Protein 2R3Z (pdb70)

CATH classification: 2.40.50.40

InterPro domains:
  IPR001089 CXC chemokine [PR00437] (29-37)
  IPR001089 CXC chemokine [PR00437] (45-66)
  IPR001089 CXC chemokine [PR00437] (6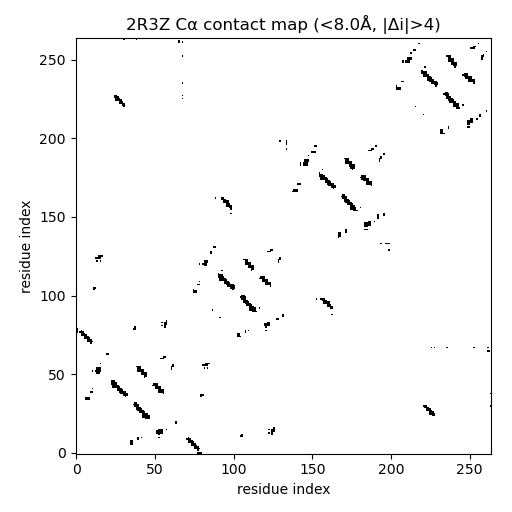8-86)
  IPR001811 Chemokine interleukin-8-like domain [PF00048] (29-88)
  IPR001811 Chemokine interleukin-8-like domain [SM00199] (27-89)
  IPR018048 CXC chemokine, conserved site [PS00471] (30-76)
  IPR033899 CXC Chemokine domain [cd00273] (27-88)
  IPR036048 Chemokine interleukin-8-like superfamily [SSF54117] (24-95)
  IPR039809 Chemokine beta/gamma/delta [PTHR12015] (7-92)

B-factor: mean 59.23, std 15.26, range [25.99, 92.66]

Organism: Mus musculus (NCBI:txid10090)

Secondary structure (DSSP, 8-state):
--S-EEEEES-SS-------SSS--EEEEE---SSSSS-EEEEE-TTTS-EEEE-TT-HHHHHHHTT-/--SPEEEEES-SS---S---TTTEEEEEEE---SSSSS-EEEEEETTTTEEEEE-TTSHHHHHHH--/------S-S-EE-S---GGGEEEEEEEPP-SSSSS-EEEEEESSTT-EEEE-TT-HHHHTTS---/------S-S-EE-S---GGGEEEEEEE---SS--S-EEEEEESGGG-EEEE-TT-HHHHTTT--

Solvent-accessible surface area: 17216 Å² total; per-residue (Å²): 106,137,138,26,108,95,18,120,9,76,4,39,98,10,41,33,30,108,43,174,112,189,36,10,33,50,18,18,0,32,37,59,43,165,51,6,34,30,25,4,1,17,1,26,18,160,138,120,117,88,81,48,22,4,4,14,88,8,168,76,8,73,102,18,9,98,58,46,187,133,70,25,96,87,18,121,11,54,3,36,102,11,49,47,37,83,45,103,98,201,25,7,8,74,10,27,4,32,18,64,45,157,45,9,25,24,47,3,2,19,0,16,8,151,159,143,90,82,118,42,20,5,4,29,88,25,162,48,14,54,94,13,22,90,90,153,235,110,103,177,46,87,21,176,135,48,29,100,37,117,19,170,61,189,34,4,23,68,4,28,23,30,34,67,55,178,61,10,107,86,44,3,10,19,0,22,12,116,154,129,108,73,116,66,13,1,44,16,147,21,182,30,0,110,140,24,27,141,22,239,144,119,124,75,214,29,94,11,175,124,74,28,110,40,112,15,157,150,143,12,6,24,64,7,28,1,55,46,61,58,187,72,14,92,106,42,6,1,24,0,28,12,115,145,149,100,80,122,67,11,6,41,16,140,29,172,40,8,92,101,30,2,155,51

Nearest PDB structures (foldseek):
  2r3z-assembly1_C  TM=8.787E-01  e=5.930E-10  Mus musculus
  1o7z-assembly1_A  TM=9.336E-01  e=1.790E-07  Homo sapiens
  1o80-assembly1_A  TM=8.366E-01  e=5.714E-08  Homo sapiens
  1o7y-assembly1_C  TM=8.848E-01  e=7.703E-07  Homo sapiens
  1o80-assembly1_B  TM=8.349E-01  e=4.940E-07  Homo sapiens

Radius of gyration: 22.98 Å; Cα contacts (8 Å, |Δi|>4): 503; chains: 4; bounding box: 42×68×57 Å

Structure (mmCIF, N/CA/C/O backbone):
data_2R3Z
#
_entry.id   2R3Z
#
_cell.length_a   109.957
_cell.length_b   71.530
_cell.length_c   39.577
_cell.angle_alpha   90.00
_cell.angle_beta   111.08
_cell.angle_gamma   90.00
#
_symmetry.space_group_name_H-M   'C 1 2 1'
#
loop_
_entity.id
_entity.type
_entity.pdbx_description
1 polymer 'Small-inducible cytokine B10'
2 water water
#
loop_
_atom_site.group_PDB
_atom_site.id
_atom_site.type_symbol
_atom_site.label_atom_id
_atom_site.label_alt_id
_atom_site.label_comp_id
_atom_site.label_asym_id
_atom_site.label_entity_id
_atom_site.label_seq_id
_atom_site.pdbx_PDB_ins_code
_atom_site.Cartn_x
_atom_site.Cartn_y
_atom_site.Cartn_z
_atom_site.occupancy
_atom_site.B_iso_or_equiv
_atom_site.auth_seq_id
_atom_site.auth_comp_id
_atom_site.auth_asym_id
_atom_site.auth_atom_id
_atom_site.pdbx_PDB_model_num
ATOM 1 N N . ILE A 1 1 ? -31.347 -1.995 22.626 1.00 85.01 1 ILE A N 1
ATOM 2 C CA . ILE A 1 1 ? -32.209 -2.810 21.722 1.00 85.18 1 ILE A CA 1
ATOM 3 C C . ILE A 1 1 ? -33.232 -3.599 22.544 1.00 84.72 1 ILE A C 1
ATOM 4 O O . ILE A 1 1 ? -32.848 -4.496 23.331 1.00 85.94 1 ILE A O 1
ATOM 6 N N . PRO A 1 2 ? -34.532 -3.227 22.404 1.00 83.96 2 PRO A N 1
ATOM 7 C CA . PRO A 1 2 ? -35.591 -3.953 23.135 1.00 82.62 2 PRO A CA 1
ATOM 8 C C . PRO A 1 2 ? -36.064 -5.054 22.147 1.00 80.82 2 PRO A C 1
ATOM 9 O O . PRO A 1 2 ? -36.699 -6.064 22.517 1.00 80.97 2 PRO A O 1
ATOM 13 N N . LEU A 1 3 ? -35.708 -4.845 20.881 1.00 78.80 3 LEU A N 1
ATOM 14 C CA . LEU A 1 3 ? -36.095 -5.740 19.804 1.00 76.02 3 LEU A CA 1
ATOM 15 C C . LEU A 1 3 ? -35.480 -5.231 18.503 1.00 73.06 3 LEU A C 1
ATOM 16 O O . LEU A 1 3 ? -34.648 -4.318 18.477 1.00 74.09 3 LEU A O 1
ATOM 21 N N . ALA A 1 4 ? -35.951 -5.803 17.413 1.00 68.76 4 ALA A N 1
ATOM 22 C CA . ALA A 1 4 ? -35.461 -5.453 16.090 1.00 64.08 4 ALA A CA 1
ATOM 23 C C . ALA A 1 4 ? -36.255 -4.287 15.497 1.00 60.67 4 ALA A C 1
ATOM 24 O O . ALA A 1 4 ? -37.488 -4.319 15.444 1.00 61.88 4 ALA A O 1
ATOM 26 N N . ARG A 1 5 ? -35.548 -3.237 15.101 1.00 55.70 5 ARG A N 1
ATOM 27 C CA . ARG A 1 5 ? -36.194 -2.094 14.483 1.00 51.24 5 ARG A CA 1
ATOM 28 C C . ARG A 1 5 ? -35.887 -2.052 12.989 1.00 48.53 5 ARG A C 1
ATOM 29 O O . ARG A 1 5 ? -34.760 -2.308 12.569 1.00 48.74 5 ARG A O 1
ATOM 37 N N . THR A 1 6 ? -36.895 -1.730 12.184 1.00 45.45 6 THR A N 1
ATOM 38 C CA . THR A 1 6 ? -36.682 -1.613 10.745 1.00 41.93 6 THR A CA 1
ATOM 39 C C . THR A 1 6 ? -35.881 -0.332 10.520 1.00 39.24 6 THR A C 1
ATOM 40 O O . THR A 1 6 ? -36.243 0.750 10.989 1.00 36.23 6 THR A O 1
ATOM 44 N N . VAL A 1 7 ? -34.785 -0.479 9.790 1.00 37.10 7 VAL A N 1
ATOM 45 C CA . VAL A 1 7 ? -33.887 0.625 9.557 1.00 34.78 7 VAL A CA 1
ATOM 46 C C . VAL A 1 7 ? -33.386 0.686 8.128 1.00 34.16 7 VAL A C 1
ATOM 47 O O . VAL A 1 7 ? -33.269 -0.331 7.453 1.00 32.06 7 VAL A O 1
ATOM 51 N N . ARG A 1 8 ? -33.103 1.900 7.671 1.00 35.84 8 ARG A N 1
ATOM 52 C CA . ARG A 1 8 ? -32.561 2.109 6.332 1.00 37.95 8 ARG A CA 1
ATOM 53 C C . ARG A 1 8 ? -31.313 2.998 6.398 1.00 35.70 8 ARG A C 1
ATOM 54 O O . ARG A 1 8 ? -31.402 4.213 6.593 1.00 35.95 8 ARG A O 1
ATOM 62 N N . CYS A 1 9 ? -30.151 2.363 6.251 1.00 35.77 9 CYS A N 1
ATOM 63 C CA . CYS A 1 9 ? -28.853 3.046 6.299 1.00 35.15 9 CYS A CA 1
ATOM 64 C C . CYS A 1 9 ? -27.979 2.748 5.083 1.00 36.31 9 CYS A C 1
ATOM 65 O O . CYS A 1 9 ? -28.170 1.751 4.390 1.00 35.84 9 CYS A O 1
ATOM 68 N N . ASN A 1 10 ? -26.999 3.613 4.861 1.00 37.45 10 ASN A N 1
ATOM 69 C CA . ASN A 1 10 ? -26.042 3.465 3.777 1.00 39.67 10 ASN A CA 1
ATOM 70 C C . ASN A 1 10 ? -25.063 2.337 4.071 1.00 39.18 10 ASN A C 1
ATOM 71 O O . ASN A 1 10 ? -24.730 1.543 3.196 1.00 38.72 10 ASN A O 1
ATOM 76 N N . CYS A 1 11 ? -24.631 2.288 5.327 1.00 40.26 11 CYS A N 1
ATOM 77 C CA . CYS A 1 11 ? -23.668 1.317 5.845 1.00 41.08 11 CYS A CA 1
ATOM 78 C C . CYS A 1 11 ? -24.301 0.080 6.452 1.00 40.83 11 CYS A C 1
ATOM 79 O O . CYS A 1 11 ? -25.088 0.190 7.395 1.00 39.86 11 CYS A O 1
ATOM 82 N N . ILE A 1 12 ? -23.940 -1.090 5.927 1.00 41.15 12 ILE A N 1
ATOM 83 C CA . ILE A 1 12 ? -24.432 -2.364 6.459 1.00 42.57 12 ILE A CA 1
ATOM 84 C C . ILE A 1 12 ? -23.290 -3.018 7.236 1.00 41.99 12 ILE A C 1
ATOM 85 O O . ILE A 1 12 ? -23.473 -3.497 8.353 1.00 39.76 12 ILE A O 1
ATOM 90 N N . HIS A 1 13 ? -22.107 -3.016 6.636 1.00 43.49 13 HIS A N 1
ATOM 91 C CA . HIS A 1 13 ? -20.932 -3.572 7.280 1.00 45.18 13 HIS A CA 1
ATOM 92 C C . HIS A 1 13 ? -20.023 -2.419 7.681 1.00 46.59 13 HIS A C 1
ATOM 93 O O . HIS A 1 13 ? -19.739 -1.536 6.869 1.00 46.24 13 HIS A O 1
ATOM 100 N N . ILE A 1 14 ? -19.600 -2.421 8.943 1.00 48.62 14 ILE A N 1
ATOM 101 C CA . ILE A 1 14 ? -18.701 -1.399 9.470 1.00 50.55 14 ILE A CA 1
ATOM 102 C C . ILE A 1 14 ? -17.266 -1.912 9.471 1.00 52.92 14 ILE A C 1
ATOM 103 O O . ILE A 1 14 ? -16.945 -2.829 10.214 1.00 53.59 14 ILE A O 1
ATOM 108 N N . ASP A 1 15 ? -16.417 -1.341 8.623 1.00 56.41 15 ASP A N 1
ATOM 109 C CA . ASP A 1 15 ? -15.007 -1.729 8.568 1.00 59.68 15 ASP A CA 1
ATOM 110 C C . ASP A 1 15 ? -14.372 -1.185 9.834 1.00 61.90 15 ASP A C 1
ATOM 111 O O . ASP A 1 15 ? -13.997 -0.023 9.883 1.00 62.48 15 ASP A O 1
ATOM 116 N N . ASP A 1 16 ? -14.275 -2.000 10.874 1.00 65.35 16 ASP A N 1
ATOM 117 C CA . ASP A 1 16 ? -13.651 -1.502 12.091 1.00 68.93 16 ASP A CA 1
ATOM 118 C C . ASP A 1 16 ? -12.133 -1.652 11.990 1.00 70.62 16 ASP A C 1
ATOM 119 O O . ASP A 1 16 ? -11.452 -1.730 13.014 1.00 70.63 16 ASP A O 1
ATOM 124 N N . GLY A 1 17 ? -11.613 -1.708 10.758 1.00 72.47 17 GLY A N 1
ATOM 125 C CA . GLY A 1 17 ? -1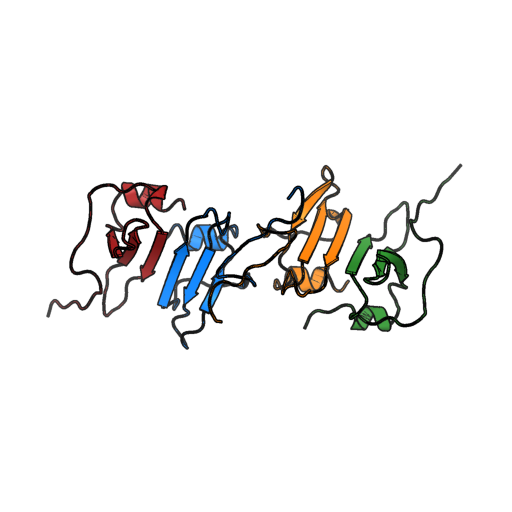0.173 -1.784 10.535 1.00 73.74 17 GLY A CA 1
ATOM 126 C C . GLY A 1 17 ? -9.526 -0.458 10.920 1.00 75.52 17 GLY A C 1
ATOM 127 O O . GLY A 1 17 ? -10.239 0.457 11.331 1.00 75.84 17 GLY A O 1
ATOM 128 N N . PRO A 1 18 ? -8.212 -0.328 10.745 1.00 76.71 18 PRO A N 1
ATOM 129 C CA . PRO A 1 18 ? -7.497 0.890 11.159 1.00 77.64 18 PRO A CA 1
ATOM 130 C C . PRO A 1 18 ? -7.257 1.889 10.020 1.00 78.07 18 PRO A C 1
ATOM 131 O O . PRO A 1 18 ? -7.502 1.564 8.858 1.00 77.47 18 PRO A O 1
ATOM 135 N N . VAL A 1 19 ? -6.781 3.087 10.358 1.00 78.50 19 VAL A N 1
ATOM 136 C CA . VAL A 1 19 ? -6.368 4.075 9.356 1.00 79.01 19 VAL A CA 1
ATOM 137 C C . VAL A 1 19 ? -5.791 5.349 9.984 1.00 79.90 19 VAL A C 1
ATOM 138 O O . VAL A 1 19 ? -5.635 5.429 11.203 1.00 80.67 19 VAL A O 1
ATOM 142 N N . ARG A 1 20 ? -5.475 6.339 9.149 1.00 80.47 20 ARG A N 1
ATOM 143 C CA . ARG A 1 20 ? -5.266 7.708 9.623 1.00 79.95 20 ARG A CA 1
ATOM 144 C C . ARG A 1 20 ? -5.178 8.657 8.430 1.00 79.36 20 ARG A C 1
ATOM 145 O O . ARG A 1 20 ? -5.097 8.214 7.297 1.00 77.82 20 ARG A O 1
ATOM 153 N N . MET A 1 21 ? -5.195 9.957 8.704 1.00 79.35 21 MET A N 1
ATOM 154 C CA . MET A 1 21 ? -5.287 10.961 7.650 1.00 79.88 21 MET A CA 1
ATOM 155 C C . MET A 1 21 ? -3.919 11.244 7.037 1.00 80.04 21 MET A C 1
ATOM 156 O O . MET A 1 21 ? -3.443 12.379 7.054 1.00 80.67 21 MET A O 1
ATOM 161 N N . ARG A 1 22 ? -3.293 10.204 6.497 1.00 79.55 22 ARG A N 1
ATOM 162 C CA . ARG A 1 22 ? -2.793 10.238 5.127 1.00 79.10 22 ARG A CA 1
ATOM 163 C C . ARG A 1 22 ? -3.672 9.405 4.199 1.00 79.14 22 ARG A C 1
ATOM 164 O O . ARG A 1 22 ? -4.277 8.419 4.621 1.00 78.88 22 ARG A O 1
ATOM 172 N N . ALA A 1 23 ? -3.737 9.808 2.935 1.00 79.40 23 ALA A N 1
ATOM 173 C CA . ALA A 1 23 ? -4.830 9.406 2.058 1.00 80.26 23 ALA A CA 1
ATOM 174 C C . ALA A 1 23 ? -6.176 9.868 2.606 1.00 80.44 23 ALA A C 1
ATOM 175 O O . ALA A 1 23 ? -6.320 11.009 3.045 1.00 82.65 23 ALA A O 1
ATOM 177 N N . ILE A 1 24 ? -7.159 8.974 2.579 1.00 78.49 24 ILE A N 1
ATOM 178 C CA . ILE A 1 24 ? -8.542 9.348 2.850 1.00 75.98 24 ILE A CA 1
ATOM 179 C C . ILE A 1 24 ? -8.937 10.599 2.073 1.00 73.57 24 ILE A C 1
ATOM 180 O O . ILE A 1 24 ? -8.956 11.701 2.622 1.00 72.90 24 ILE A O 1
ATOM 185 N N . GLY A 1 25 ? -9.252 10.422 0.794 1.00 70.83 25 GLY A N 1
ATOM 186 C CA . GLY A 1 25 ? -9.684 11.524 -0.045 1.00 66.62 25 GLY A CA 1
ATOM 187 C C . GLY A 1 25 ? -10.804 12.328 0.585 1.00 64.41 25 GLY A C 1
ATOM 188 O O . GLY A 1 25 ? -10.803 13.558 0.534 1.00 65.01 25 GLY A O 1
ATOM 189 N N . LYS A 1 26 ? -11.765 11.629 1.180 1.00 61.08 26 LYS A N 1
ATOM 190 C CA . LYS A 1 26 ? -12.942 12.277 1.756 1.00 57.89 26 LYS A CA 1
ATOM 191 C C . LYS A 1 26 ? -13.590 11.487 2.893 1.00 55.29 26 LYS A C 1
ATOM 192 O O . LYS A 1 26 ? -13.493 10.260 2.971 1.00 55.13 26 LYS A O 1
ATOM 198 N N . LEU A 1 27 ? -14.265 12.207 3.771 1.00 50.90 27 LEU A N 1
ATOM 199 C CA . LEU A 1 27 ? -14.929 11.582 4.888 1.00 47.74 27 LEU A CA 1
ATOM 200 C C . LEU A 1 27 ? -16.339 12.130 5.017 1.00 45.25 27 LEU A C 1
ATOM 201 O O . LEU A 1 27 ? -16.523 13.312 5.286 1.00 44.30 27 LEU A O 1
ATOM 206 N N . GLU A 1 28 ? -17.335 11.285 4.808 1.00 42.62 28 GLU A N 1
ATOM 207 C CA . GLU A 1 28 ? -18.710 11.742 4.940 1.00 42.52 28 GLU A CA 1
ATOM 208 C C . GLU A 1 28 ? -19.256 11.385 6.325 1.00 41.57 28 GLU A C 1
ATOM 209 O O . GLU A 1 28 ? -19.031 10.288 6.839 1.00 40.27 28 GLU A O 1
ATOM 215 N N . ILE A 1 29 ? -19.972 12.332 6.919 1.00 41.59 29 ILE A N 1
ATOM 216 C CA . ILE A 1 29 ? -20.594 12.161 8.225 1.00 41.13 29 ILE A CA 1
ATOM 217 C C . ILE A 1 29 ? -22.080 12.453 8.061 1.00 39.96 29 ILE A C 1
ATOM 218 O O . ILE A 1 29 ? -22.451 13.565 7.709 1.00 40.13 29 ILE A O 1
ATOM 223 N N . ILE A 1 30 ? -22.923 11.456 8.305 1.00 39.27 30 ILE A N 1
ATOM 224 C CA . ILE A 1 30 ? -24.363 11.645 8.195 1.00 37.16 30 ILE A CA 1
ATOM 225 C C . ILE A 1 30 ? -24.969 11.542 9.579 1.00 37.00 30 ILE A C 1
ATOM 226 O O . ILE A 1 30 ? -24.967 10.476 10.177 1.00 36.85 30 ILE A O 1
ATOM 231 N N . PRO A 1 31 ? -25.492 12.662 10.110 1.00 37.34 31 PRO A N 1
ATOM 232 C CA . PRO A 1 31 ? -26.096 12.653 11.445 1.00 36.35 31 PRO A CA 1
ATOM 233 C C . PRO A 1 31 ? -27.157 11.560 11.578 1.00 36.72 31 PRO A C 1
ATOM 234 O O . PRO A 1 31 ? -27.631 11.026 10.575 1.00 35.70 31 PRO A O 1
ATOM 238 N N . ALA A 1 32 ? -27.496 11.208 12.814 1.00 36.04 32 ALA A N 1
ATOM 239 C CA . ALA A 1 32 ? -28.517 10.205 13.059 1.00 33.83 32 ALA A CA 1
ATOM 240 C C . ALA A 1 32 ? -29.837 10.731 12.520 1.00 33.47 32 ALA A C 1
ATOM 241 O O . ALA A 1 32 ? -30.161 11.905 12.687 1.00 32.40 32 ALA A O 1
ATOM 243 N N . SER A 1 33 ? -30.592 9.866 11.854 1.00 33.47 33 SER A N 1
ATOM 244 C CA . SER A 1 33 ? -31.877 10.275 11.304 1.00 32.89 33 SER A CA 1
ATOM 245 C C . SER A 1 33 ? -32.990 9.362 11.769 1.00 32.14 33 SER A C 1
ATOM 246 O O . SER A 1 33 ? -32.760 8.382 12.472 1.00 31.47 33 SER A O 1
ATOM 249 N N . LEU A 1 34 ? -34.205 9.693 11.364 1.00 32.97 34 LEU A N 1
ATOM 250 C CA . LEU A 1 34 ? -35.355 8.881 11.701 1.00 33.99 34 LEU A CA 1
ATOM 251 C C . LEU A 1 34 ? -35.198 7.536 11.016 1.00 34.49 34 LEU A C 1
ATOM 252 O O . LEU A 1 34 ? -35.647 6.501 11.508 1.00 37.19 34 LEU A O 1
ATOM 257 N N . SER A 1 35 ? -34.550 7.570 9.862 1.00 37.00 35 SER A N 1
ATOM 258 C CA . SER A 1 35 ? -34.338 6.375 9.063 1.00 36.82 35 SER A CA 1
ATOM 259 C C . SER A 1 35 ? -33.160 5.536 9.568 1.00 34.64 35 SER A C 1
ATOM 260 O O . SER A 1 35 ? -33.239 4.308 9.590 1.00 32.72 35 SER A O 1
ATOM 263 N N . CYS A 1 36 ? -32.083 6.204 9.967 1.00 35.19 36 CYS A N 1
ATOM 264 C CA . CYS A 1 36 ? -30.967 5.535 10.627 1.00 36.39 36 CYS A CA 1
ATOM 265 C C . CYS A 1 36 ? -30.598 6.235 11.931 1.00 36.39 36 CYS A C 1
ATOM 266 O O . CYS A 1 36 ? -30.002 7.312 11.921 1.00 34.74 36 CYS A O 1
ATOM 269 N N . PRO A 1 37 ? -30.957 5.616 13.051 1.00 37.79 37 PRO A N 1
ATOM 270 C CA . PRO A 1 37 ? -30.798 6.247 14.365 1.00 38.69 37 PRO A CA 1
ATOM 271 C C . PRO A 1 37 ? -29.369 6.125 14.883 1.00 40.47 37 PRO A C 1
ATOM 272 O O . PRO A 1 37 ? -29.163 5.810 16.055 1.00 42.91 37 PRO A O 1
ATOM 276 N N . ARG A 1 38 ? -28.396 6.375 14.013 1.00 40.67 38 ARG A N 1
ATOM 277 C CA . ARG A 1 38 ? -27.008 6.518 14.436 1.00 39.99 38 ARG A CA 1
ATOM 278 C C . ARG A 1 38 ? -26.138 7.050 13.302 1.00 39.52 38 ARG A C 1
ATOM 279 O O . ARG A 1 38 ? -26.314 6.675 12.143 1.00 39.64 38 ARG A O 1
ATOM 287 N N . VAL A 1 39 ? -25.200 7.927 13.644 1.00 39.32 39 VAL A N 1
ATOM 288 C CA . VAL A 1 39 ? -24.404 8.617 12.650 1.00 39.41 39 VAL A CA 1
ATOM 289 C C . VAL A 1 39 ? -23.589 7.598 11.875 1.00 38.95 39 VAL A C 1
ATOM 290 O O . VAL A 1 39 ? -23.148 6.582 12.416 1.00 36.89 39 VAL A O 1
ATOM 294 N N . GLU A 1 40 ? -23.436 7.872 10.587 1.00 38.26 40 GLU A N 1
ATOM 295 C CA . GLU A 1 40 ? -22.670 7.024 9.693 1.00 39.21 40 GLU A CA 1
ATOM 296 C C . GLU A 1 40 ? -21.431 7.816 9.264 1.00 39.10 40 GLU A C 1
ATOM 297 O O . GLU A 1 40 ? -21.488 9.039 9.104 1.00 37.98 40 GLU A O 1
ATOM 303 N N . ILE A 1 41 ? -20.311 7.125 9.108 1.00 39.10 41 ILE A N 1
ATOM 304 C CA . ILE A 1 41 ? -19.094 7.783 8.681 1.00 39.68 41 ILE A CA 1
ATOM 305 C C . ILE A 1 41 ? -18.448 7.000 7.559 1.00 39.01 41 ILE A C 1
ATOM 306 O O . ILE A 1 41 ? -17.819 5.974 7.780 1.00 38.99 41 ILE A O 1
ATOM 311 N N . ILE A 1 42 ? -18.622 7.512 6.348 1.00 39.01 42 ILE A N 1
ATOM 312 C CA . ILE A 1 42 ? -18.102 6.892 5.144 1.00 41.10 42 ILE A CA 1
ATOM 313 C C . ILE A 1 42 ? -16.822 7.562 4.658 1.00 43.37 42 ILE A C 1
ATOM 314 O O . ILE A 1 42 ? -16.800 8.753 4.347 1.00 42.92 42 ILE A O 1
ATOM 319 N N . ALA A 1 43 ? -15.742 6.799 4.611 1.00 45.29 43 ALA A N 1
ATOM 320 C CA . ALA A 1 43 ? -14.494 7.354 4.128 1.00 47.07 43 ALA A CA 1
ATOM 321 C C . ALA A 1 43 ? -14.211 6.850 2.715 1.00 48.98 43 ALA A C 1
ATOM 322 O O . ALA A 1 43 ? -14.436 5.683 2.394 1.00 48.31 43 ALA A O 1
ATOM 324 N N . THR A 1 44 ? -13.745 7.760 1.867 1.00 51.85 44 THR A N 1
ATOM 325 C CA . THR A 1 44 ? -13.401 7.437 0.487 1.00 54.67 44 THR A CA 1
ATOM 326 C C . THR A 1 44 ? -11.886 7.468 0.378 1.00 56.30 44 THR A C 1
ATOM 327 O O . THR A 1 44 ? -11.288 8.516 0.110 1.00 56.03 44 THR A O 1
ATOM 331 N N . MET A 1 45 ? -11.274 6.308 0.587 1.00 59.01 45 MET A N 1
ATOM 332 C CA . MET A 1 45 ? -9.826 6.194 0.546 1.00 62.09 45 MET A CA 1
ATOM 333 C C . MET A 1 45 ? -9.176 6.877 -0.659 1.00 64.30 45 MET A C 1
ATOM 334 O O . MET A 1 45 ? -9.583 6.686 -1.817 1.00 62.97 45 MET A O 1
ATOM 339 N N . LYS A 1 46 ? -8.159 7.681 -0.367 1.00 67.24 46 LYS A N 1
ATOM 340 C CA . LYS A 1 46 ? -7.436 8.396 -1.408 1.00 71.16 46 LYS A CA 1
ATOM 341 C C . LYS A 1 46 ? -7.177 7.512 -2.645 1.00 72.28 46 LYS A C 1
ATOM 342 O O . LYS A 1 46 ? -7.193 8.000 -3.780 1.00 71.31 46 LYS A O 1
ATOM 348 N N . LYS A 1 47 ? -6.942 6.225 -2.412 1.00 73.84 47 LYS A N 1
ATOM 349 C CA . LYS A 1 47 ? -6.604 5.301 -3.487 1.00 74.50 47 LYS A CA 1
ATOM 350 C C . LYS A 1 47 ? -7.813 4.469 -3.901 1.00 74.58 47 LYS A C 1
ATOM 351 O O . LYS A 1 47 ? -8.390 3.747 -3.088 1.00 73.70 47 LYS A O 1
ATOM 357 N N . ASN A 1 48 ? -8.192 4.575 -5.171 1.00 74.98 48 ASN A N 1
ATOM 358 C CA . ASN A 1 48 ? -8.981 3.538 -5.824 1.00 75.27 48 ASN A CA 1
ATOM 359 C C . ASN A 1 48 ? -10.480 3.756 -5.646 1.00 74.85 48 ASN A C 1
ATOM 360 O O . ASN A 1 48 ? -11.285 2.875 -5.946 1.00 74.70 48 ASN A O 1
ATOM 365 N N . ASP A 1 49 ? -10.847 4.936 -5.156 1.00 74.46 49 ASP A N 1
ATOM 366 C CA . ASP A 1 49 ? -12.255 5.309 -5.024 1.00 74.19 49 ASP A CA 1
ATOM 367 C C . ASP A 1 49 ? -12.967 4.504 -3.913 1.00 72.51 49 ASP A C 1
ATOM 368 O O . ASP A 1 49 ? -14.052 4.882 -3.479 1.00 72.49 49 ASP A O 1
ATOM 373 N N . GLU A 1 50 ? -12.324 3.418 -3.468 1.00 70.94 50 GLU A N 1
ATOM 374 C CA . GLU A 1 50 ? -12.820 2.495 -2.440 1.00 68.99 50 GLU A CA 1
ATOM 375 C C . GLU A 1 50 ? -13.392 3.176 -1.220 1.00 66.80 50 GLU A C 1
ATOM 376 O O . GLU A 1 50 ? -12.741 4.031 -0.601 1.00 66.15 50 GLU A O 1
ATOM 382 N N . GLN A 1 51 ? -14.599 2.755 -0.860 1.00 64.46 51 GLN A N 1
ATOM 383 C CA . GLN A 1 51 ? -15.297 3.305 0.288 1.00 61.72 51 GLN A CA 1
ATOM 384 C C . GLN A 1 51 ? -15.357 2.333 1.454 1.00 59.43 51 GLN A C 1
ATOM 385 O O . GLN A 1 51 ? -15.625 1.139 1.283 1.00 57.89 51 GLN A O 1
ATOM 391 N N . ARG A 1 52 ? -15.112 2.882 2.639 1.00 57.03 52 ARG A N 1
ATOM 392 C CA . ARG A 1 52 ? -15.141 2.129 3.881 1.00 55.03 52 ARG A CA 1
ATOM 393 C C . ARG A 1 52 ? -16.057 2.797 4.904 1.00 52.60 52 ARG A C 1
ATOM 394 O O . ARG A 1 52 ? -16.051 4.023 5.059 1.00 51.69 52 ARG A O 1
ATOM 402 N N . CYS A 1 53 ? -16.852 1.997 5.601 1.00 50.07 53 CYS A N 1
ATOM 403 C CA . CYS A 1 53 ? -17.720 2.548 6.635 1.00 48.4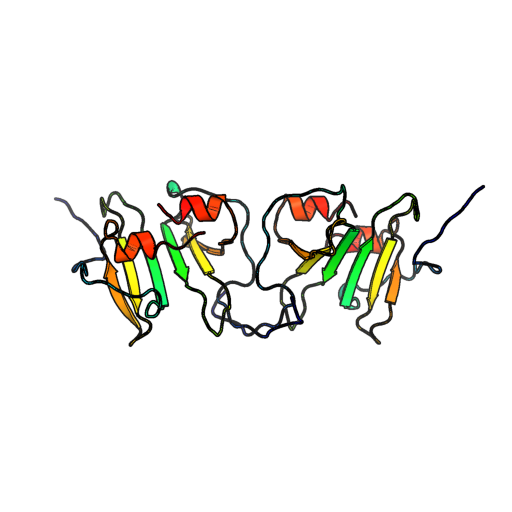5 53 CYS A CA 1
ATOM 404 C C . CYS A 1 53 ? -17.018 2.437 7.984 1.00 47.60 53 CYS A C 1
ATOM 405 O O . CYS A 1 53 ? -16.646 1.346 8.406 1.00 46.81 53 CYS A O 1
ATOM 408 N N . LEU A 1 54 ? -16.829 3.567 8.656 1.00 47.12 54 LEU A N 1
ATOM 409 C CA . LEU A 1 54 ? -16.153 3.563 9.945 1.00 47.91 54 LEU A CA 1
ATOM 410 C C . LEU A 1 54 ? -17.116 3.652 11.127 1.00 48.51 54 LEU A C 1
ATOM 411 O O . LEU A 1 54 ? -18.190 4.265 11.045 1.00 47.65 54 LEU A O 1
ATOM 416 N N . ASN A 1 55 ? -16.716 3.020 12.226 1.00 49.30 55 ASN A N 1
ATOM 417 C CA . ASN A 1 55 ? -17.510 2.995 13.445 1.00 48.95 55 ASN A CA 1
ATOM 418 C C . ASN A 1 55 ? -17.447 4.330 14.162 1.00 49.42 55 ASN A C 1
ATOM 419 O O . ASN A 1 55 ? -16.428 4.680 14.758 1.00 48.55 55 ASN A O 1
ATOM 424 N N . PRO A 1 56 ? -18.544 5.095 14.108 1.00 50.48 56 PRO A N 1
ATOM 425 C CA . PRO A 1 56 ? -18.629 6.404 14.756 1.00 52.35 56 PRO A CA 1
ATOM 426 C C . PRO A 1 56 ? -18.406 6.337 16.272 1.00 53.70 56 PRO A C 1
ATOM 427 O O . PRO A 1 56 ? -18.064 7.333 16.908 1.00 54.38 56 PRO A O 1
ATOM 431 N N . GLU A 1 57 ? -18.584 5.150 16.837 1.00 55.78 57 GLU A N 1
ATOM 432 C CA . GLU A 1 57 ? -18.418 4.935 18.270 1.00 58.18 57 GLU A CA 1
ATOM 433 C C . GLU A 1 57 ? -16.973 4.582 18.642 1.00 59.03 57 GLU A C 1
ATOM 434 O O . GLU A 1 57 ? -16.613 4.564 19.822 1.00 59.50 57 GLU A O 1
ATOM 440 N N . SER A 1 58 ? -16.159 4.306 17.624 1.00 59.98 58 SER A N 1
ATOM 441 C CA . SER A 1 58 ? -14.754 3.928 17.795 1.00 60.73 58 SER A CA 1
ATOM 442 C C . SER A 1 58 ? -13.896 5.077 18.295 1.00 61.89 58 SER A C 1
ATOM 443 O O . SER A 1 58 ? -13.803 6.101 17.616 1.00 62.22 58 SER A O 1
ATOM 446 N N . LYS A 1 59 ? -13.241 4.907 19.449 1.00 63.11 59 LYS A N 1
ATOM 447 C CA . LYS A 1 59 ? -12.381 5.972 19.996 1.00 63.89 59 LYS A CA 1
ATOM 448 C C . LYS A 1 59 ? -11.504 6.591 18.898 1.00 63.55 59 LYS A C 1
ATOM 449 O O . LYS A 1 59 ? -11.544 7.804 18.665 1.00 62.45 59 LYS A O 1
ATOM 455 N N . THR A 1 60 ? -10.704 5.758 18.234 1.00 63.34 60 THR A N 1
ATOM 456 C CA . THR A 1 60 ? -9.844 6.251 17.165 1.00 64.15 60 THR A CA 1
ATOM 457 C C . THR A 1 60 ? -10.643 7.113 16.212 1.00 64.17 60 THR A C 1
ATOM 458 O O . THR A 1 60 ? -10.245 8.241 15.894 1.00 64.54 60 THR A O 1
ATOM 462 N N . ILE A 1 61 ? -11.774 6.569 15.766 1.00 63.55 61 ILE A N 1
ATOM 463 C CA . ILE A 1 61 ? -12.647 7.257 14.823 1.00 61.91 61 ILE A CA 1
ATOM 464 C C . ILE A 1 61 ? -13.199 8.583 15.351 1.00 61.14 61 ILE A C 1
ATOM 465 O O . ILE A 1 61 ? -13.317 9.548 14.594 1.00 59.48 61 ILE A O 1
ATOM 470 N N . LYS A 1 62 ? -13.539 8.635 16.636 1.00 61.33 62 LYS A N 1
ATOM 471 C CA . LYS A 1 62 ? -14.064 9.868 17.217 1.00 62.52 62 LYS A CA 1
ATOM 472 C C . LYS A 1 62 ? -12.938 10.891 17.265 1.00 63.81 62 LYS A C 1
ATOM 473 O O . LYS A 1 62 ? -13.168 12.100 17.152 1.00 63.20 62 LYS A O 1
ATOM 479 N N . ASN A 1 63 ? -11.714 10.395 17.435 1.00 65.45 63 ASN A N 1
ATOM 480 C CA . ASN A 1 63 ? -10.552 11.272 17.491 1.00 67.23 63 ASN A CA 1
ATOM 481 C C . ASN A 1 63 ? -10.078 11.659 16.100 1.00 68.23 63 ASN A C 1
ATOM 482 O O . ASN A 1 63 ? -9.652 12.793 15.880 1.00 67.18 63 ASN A O 1
ATOM 487 N N . LEU A 1 64 ? -10.161 10.716 15.166 1.00 69.51 64 LEU A N 1
ATOM 488 C CA . LEU A 1 64 ? -9.782 10.976 13.784 1.00 71.15 64 LEU A CA 1
ATOM 489 C C . LEU A 1 64 ? -10.757 12.056 13.303 1.00 72.40 64 LEU A C 1
ATOM 490 O O . LEU A 1 64 ? -10.370 12.986 12.595 1.00 72.51 64 LEU A O 1
ATOM 495 N N . MET A 1 65 ? -12.020 11.919 13.715 1.00 74.73 65 MET A N 1
ATOM 496 C CA . MET A 1 65 ? -13.099 12.851 13.358 1.00 77.19 65 MET A CA 1
ATOM 497 C C . MET A 1 65 ? -12.889 14.234 14.000 1.00 77.81 65 MET A C 1
ATOM 498 O O . MET A 1 65 ? -12.777 15.248 13.295 1.00 77.54 65 MET A O 1
ATOM 503 N N . LYS A 1 66 ? -12.865 14.276 15.334 1.00 78.57 66 LYS A N 1
ATOM 504 C CA . LYS A 1 66 ? -12.625 15.528 16.040 1.00 79.26 66 LYS A CA 1
ATOM 505 C C . LYS A 1 66 ? -11.175 15.930 15.773 1.00 79.71 66 LYS A C 1
ATOM 506 O O . LYS A 1 66 ? -10.349 15.947 16.690 1.00 79.37 66 LYS A O 1
ATOM 512 N N . ALA A 1 67 ? -10.888 16.220 14.500 1.00 80.21 67 ALA A N 1
ATOM 513 C CA . ALA A 1 67 ? -9.572 16.638 14.000 1.00 80.35 67 ALA A CA 1
ATOM 514 C C . ALA A 1 67 ? -9.826 17.290 12.633 1.00 80.43 67 ALA A C 1
ATOM 515 O O . ALA A 1 67 ? -8.936 17.928 12.054 1.00 80.37 67 ALA A O 1
ATOM 517 N N . PHE A 1 68 ? -11.061 17.114 12.144 1.00 80.25 68 PHE A N 1
ATOM 518 C CA . PHE A 1 68 ? -11.548 17.653 10.864 1.00 79.17 68 PHE A CA 1
ATOM 519 C C . PHE A 1 68 ? -10.578 17.371 9.730 1.00 78.74 68 PHE A C 1
ATOM 520 O O . PHE A 1 68 ? -10.302 18.315 8.956 1.00 78.45 68 PHE A O 1
ATOM 529 N N . ILE B 1 1 ? -22.069 -2.184 -2.766 1.00 86.55 1 ILE B N 1
ATOM 530 C CA . ILE B 1 1 ? -21.918 -0.698 -2.823 1.00 86.38 1 ILE B CA 1
ATOM 531 C C . ILE B 1 1 ? -22.976 0.019 -3.707 1.00 85.22 1 ILE B C 1
ATOM 532 O O . ILE B 1 1 ? -22.631 0.581 -4.753 1.00 85.59 1 ILE B O 1
ATOM 537 N N . PRO B 1 2 ? -24.274 0.004 -3.294 1.00 83.64 2 PRO B N 1
ATOM 538 C CA . PRO B 1 2 ? -25.379 0.658 -4.034 1.00 81.86 2 PRO B CA 1
ATOM 539 C C . PRO B 1 2 ? -25.932 1.881 -3.271 1.00 79.91 2 PRO B C 1
ATOM 540 O O . PRO B 1 2 ? -25.259 2.912 -3.130 1.00 79.41 2 PRO B O 1
ATOM 544 N N . LEU B 1 3 ? -27.168 1.762 -2.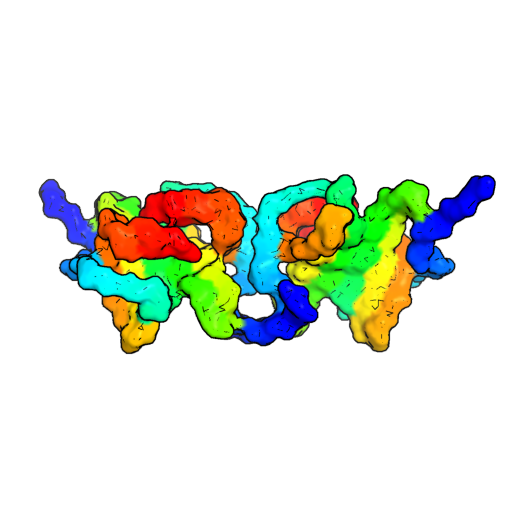787 1.00 76.87 3 LEU B N 1
ATOM 545 C CA . LEU B 1 3 ? -27.790 2.823 -2.001 1.00 73.16 3 LEU B CA 1
ATOM 546 C C . LEU B 1 3 ? -28.169 2.269 -0.629 1.00 70.12 3 LEU B C 1
ATOM 547 O O . LEU B 1 3 ? -27.552 1.322 -0.133 1.00 70.28 3 LEU B O 1
ATOM 549 N N . ALA B 1 4 ? -29.190 2.851 -0.020 1.00 66.39 4 ALA B N 1
ATOM 550 C CA . ALA B 1 4 ? -29.631 2.371 1.276 1.00 62.13 4 ALA B CA 1
ATOM 551 C C . ALA B 1 4 ? -30.585 1.187 1.135 1.00 59.36 4 ALA B C 1
ATOM 552 O O . ALA B 1 4 ? -31.587 1.265 0.415 1.00 59.00 4 ALA B O 1
ATOM 554 N N . ARG B 1 5 ? -30.244 0.090 1.811 1.00 55.00 5 ARG B N 1
ATOM 555 C CA . ARG B 1 5 ? -31.069 -1.112 1.838 1.00 52.00 5 ARG B CA 1
ATOM 556 C C . ARG B 1 5 ? -31.769 -1.147 3.177 1.00 50.60 5 ARG B C 1
ATOM 557 O O . ARG B 1 5 ? -31.145 -0.991 4.232 1.00 50.49 5 ARG B O 1
ATOM 565 N N . THR B 1 6 ? -33.080 -1.333 3.129 1.00 49.14 6 THR B N 1
ATOM 566 C CA . THR B 1 6 ? -33.845 -1.409 4.353 1.00 47.23 6 THR B CA 1
ATOM 567 C C . THR B 1 6 ? -33.570 -2.769 4.980 1.00 44.99 6 THR B C 1
ATOM 568 O O . THR B 1 6 ? -33.644 -3.824 4.337 1.00 44.44 6 THR B O 1
ATOM 572 N N . VAL B 1 7 ? -33.217 -2.705 6.256 1.00 42.72 7 VAL B N 1
ATOM 573 C CA . VAL B 1 7 ? -32.822 -3.870 7.011 1.00 39.75 7 VAL B CA 1
ATOM 574 C C . VAL B 1 7 ? -33.491 -3.958 8.367 1.00 38.96 7 VAL B C 1
ATOM 575 O O . VAL B 1 7 ? -34.003 -2.971 8.893 1.00 37.76 7 VAL B O 1
ATOM 579 N N . ARG B 1 8 ? -33.490 -5.157 8.928 1.00 39.29 8 ARG B N 1
ATOM 580 C CA . ARG B 1 8 ? -34.053 -5.378 10.251 1.00 40.01 8 ARG B CA 1
ATOM 581 C C . ARG B 1 8 ? -33.057 -6.230 11.040 1.00 38.60 8 ARG B C 1
ATOM 582 O O . ARG B 1 8 ? -32.911 -7.425 10.786 1.00 38.13 8 ARG B O 1
ATOM 590 N N . CYS B 1 9 ? -32.346 -5.596 11.969 1.00 38.44 9 CYS B N 1
ATOM 591 C CA . CYS B 1 9 ? -31.364 -6.294 12.800 1.00 38.14 9 CYS B CA 1
ATOM 592 C C . CYS B 1 9 ? -31.569 -5.978 14.302 1.00 39.42 9 CYS B C 1
ATOM 593 O O . CYS B 1 9 ? -32.203 -4.986 14.675 1.00 39.78 9 CYS B O 1
ATOM 596 N N . ASN B 1 10 ? -31.002 -6.819 15.160 1.00 39.83 10 ASN B N 1
ATOM 597 C CA . ASN B 1 10 ? -31.074 -6.649 16.605 1.00 41.04 10 ASN B CA 1
ATOM 598 C C . ASN B 1 10 ? -30.172 -5.492 17.055 1.00 41.13 10 ASN B C 1
ATOM 599 O O . ASN B 1 10 ? -30.557 -4.653 17.876 1.00 39.89 10 ASN B O 1
ATOM 604 N N . CYS B 1 11 ? -28.976 -5.486 16.469 1.00 41.79 11 CYS B N 1
ATOM 605 C CA . CYS B 1 11 ? -27.895 -4.529 16.691 1.00 42.47 11 CYS B CA 1
ATOM 606 C C . CYS B 1 11 ? -27.988 -3.295 15.796 1.00 43.86 11 CYS B C 1
ATOM 607 O O . CYS B 1 11 ? -28.078 -3.423 14.579 1.00 45.27 11 CYS B O 1
ATOM 610 N N . ILE B 1 12 ? -27.957 -2.103 16.391 1.00 44.94 12 ILE B N 1
ATOM 611 C CA . ILE B 1 12 ? -27.965 -0.848 15.620 1.00 44.66 12 ILE B CA 1
ATOM 612 C C . ILE B 1 12 ? -26.587 -0.219 15.804 1.00 43.72 12 ILE B C 1
ATOM 613 O O . ILE B 1 12 ? -25.893 0.130 14.843 1.00 41.80 12 ILE B O 1
ATOM 618 N N . HIS B 1 13 ? -26.199 -0.108 17.063 1.00 43.86 13 HIS B N 1
ATOM 619 C CA . HIS B 1 13 ? -24.904 0.418 17.413 1.00 46.04 13 HIS B CA 1
ATOM 620 C C . HIS B 1 13 ? -24.021 -0.794 17.696 1.00 46.78 13 HIS B C 1
ATOM 621 O O . HIS B 1 13 ? -24.486 -1.801 18.230 1.00 45.65 13 HIS B O 1
ATOM 628 N N . ILE B 1 14 ? -22.754 -0.685 17.311 1.00 49.07 14 ILE B N 1
ATOM 629 C CA . ILE B 1 14 ? -21.768 -1.741 17.491 1.00 51.82 14 ILE B CA 1
ATOM 630 C C . ILE B 1 14 ? -20.692 -1.284 18.464 1.00 54.57 14 ILE B C 1
ATOM 631 O O . ILE B 1 14 ? -19.997 -0.306 18.195 1.00 55.99 14 ILE B O 1
ATOM 636 N N . ASP B 1 15 ? -20.560 -1.989 19.590 1.00 57.42 15 ASP B N 1
ATOM 637 C CA . ASP B 1 15 ? -19.558 -1.665 20.614 1.00 60.17 15 ASP B CA 1
ATOM 638 C C . ASP B 1 15 ? -18.171 -1.959 20.077 1.00 62.24 15 ASP B C 1
ATOM 639 O O . ASP B 1 15 ? -17.962 -2.953 19.373 1.00 62.53 15 ASP B O 1
ATOM 644 N N . ASP B 1 16 ? -17.221 -1.099 20.421 1.00 65.49 16 ASP B N 1
ATOM 645 C CA . ASP B 1 16 ? -15.866 -1.265 19.942 1.00 68.18 16 ASP B CA 1
ATOM 646 C C . ASP B 1 16 ? -14.915 -1.856 21.000 1.00 69.21 16 ASP B C 1
ATOM 647 O O . ASP B 1 16 ? -14.464 -2.994 20.845 1.00 69.32 16 ASP B O 1
ATOM 652 N N . GLY B 1 17 ? -14.611 -1.086 22.050 1.00 70.79 17 GLY B N 1
ATOM 653 C CA . GLY B 1 17 ? -13.702 -1.542 23.103 1.00 72.01 17 GLY B CA 1
ATOM 654 C C . GLY B 1 17 ? -13.793 -3.042 23.298 1.00 73.80 17 GLY B C 1
ATOM 655 O O . GLY B 1 17 ? -14.805 -3.543 23.799 1.00 75.59 17 GLY B O 1
ATOM 656 N N . PRO B 1 18 ? -12.755 -3.799 22.914 1.00 74.99 18 PRO B N 1
ATOM 657 C CA . PRO B 1 18 ? -12.783 -5.267 23.067 1.00 75.83 18 PRO B CA 1
ATOM 658 C C . PRO B 1 18 ? -12.805 -5.786 24.493 1.00 76.07 18 PRO B C 1
ATOM 659 O O . PRO B 1 18 ? -12.994 -5.024 25.443 1.00 75.85 18 PRO B O 1
ATOM 663 N N . VAL B 1 19 ? -12.597 -7.098 24.609 1.00 76.47 19 VAL B N 1
ATOM 664 C CA . VAL B 1 19 ? -12.530 -7.823 25.882 1.00 76.85 19 VAL B CA 1
ATOM 665 C C . VAL B 1 19 ? -12.006 -9.246 25.623 1.00 77.34 19 VAL B C 1
ATOM 666 O O . VAL B 1 19 ? -11.367 -9.504 24.591 1.00 77.98 19 VAL B O 1
ATOM 670 N N . ARG B 1 20 ? -12.275 -10.160 26.558 1.00 77.02 20 ARG B N 1
ATOM 671 C CA . ARG B 1 20 ? -11.848 -11.553 26.431 1.00 76.63 20 ARG B CA 1
ATOM 672 C C . ARG B 1 20 ? -12.855 -12.454 27.131 1.00 76.01 20 ARG B C 1
ATOM 673 O O . ARG B 1 20 ? -13.667 -11.977 27.937 1.00 75.54 20 ARG B O 1
ATOM 681 N N . MET B 1 21 ? -12.794 -13.748 26.820 1.00 75.26 21 MET B N 1
ATOM 682 C CA . MET B 1 21 ? -13.731 -14.716 27.370 1.00 75.19 21 MET B CA 1
ATOM 683 C C . MET B 1 21 ? -14.080 -14.485 28.853 1.00 73.52 21 MET B C 1
ATOM 684 O O . MET B 1 21 ? -15.246 -14.582 29.244 1.00 73.39 21 MET B O 1
ATOM 689 N N . ARG B 1 22 ? -13.072 -14.148 29.653 1.00 71.43 22 ARG B N 1
ATOM 690 C CA . ARG B 1 22 ? -13.229 -13.919 31.087 1.00 69.45 22 ARG B CA 1
ATOM 691 C C . ARG B 1 22 ? -14.481 -13.110 31.486 1.00 67.49 22 ARG B C 1
ATOM 692 O O . ARG B 1 22 ? -15.280 -13.551 32.330 1.00 66.04 22 ARG B O 1
ATOM 700 N N . ALA B 1 23 ? -14.652 -11.934 30.882 1.00 65.57 23 ALA B N 1
ATOM 701 C CA . ALA B 1 23 ? -15.784 -11.065 31.211 1.00 64.09 23 ALA B CA 1
ATOM 702 C C . ALA B 1 23 ? -17.120 -11.460 30.546 1.00 63.05 23 ALA B C 1
ATOM 703 O O . ALA B 1 23 ? -18.191 -11.245 31.126 1.00 61.81 23 ALA B O 1
ATOM 705 N N . ILE B 1 24 ? -17.061 -12.056 29.353 1.00 62.08 24 ILE B N 1
ATOM 706 C CA . ILE B 1 24 ? -18.275 -12.443 28.633 1.00 61.79 24 ILE B CA 1
ATOM 707 C C . ILE B 1 24 ? -19.028 -13.646 29.186 1.00 61.01 24 ILE B C 1
ATOM 708 O O . ILE B 1 24 ? -18.467 -14.733 29.343 1.00 60.40 24 ILE B O 1
ATOM 713 N N . GLY B 1 25 ? -20.312 -13.442 29.474 1.00 60.52 25 GLY B N 1
ATOM 714 C CA . GLY B 1 25 ? -21.141 -14.530 29.962 1.00 58.72 25 GLY B CA 1
ATOM 715 C C . GLY B 1 25 ? -21.432 -15.434 28.774 1.00 57.95 25 GLY B C 1
ATOM 716 O O . GLY B 1 25 ? -20.829 -16.492 28.607 1.00 58.85 25 GLY B O 1
ATOM 717 N N . LYS B 1 26 ? -22.345 -15.002 27.920 1.00 56.28 26 LYS B N 1
ATOM 718 C CA . LYS B 1 26 ? -22.671 -15.781 26.747 1.00 54.59 26 LYS B CA 1
ATOM 719 C C . LYS B 1 26 ? -22.384 -14.998 25.484 1.00 51.91 26 LYS B C 1
ATOM 720 O O . LYS B 1 26 ? -22.474 -13.771 25.450 1.00 50.29 26 LYS B O 1
ATOM 726 N N . LEU B 1 27 ? -22.027 -15.720 24.439 1.00 49.58 27 LEU B N 1
ATOM 727 C CA . LEU B 1 27 ? -21.762 -15.083 23.172 1.00 47.37 27 LEU B CA 1
ATOM 728 C C . LEU B 1 27 ? -22.830 -15.556 22.204 1.00 46.11 27 LEU B C 1
ATOM 729 O O . LEU B 1 27 ? -22.984 -16.759 21.970 1.00 46.29 27 LEU B O 1
ATOM 734 N N . GLU B 1 28 ? -23.588 -14.614 21.664 1.00 43.96 28 GLU B N 1
ATOM 735 C CA . GLU B 1 28 ? -24.626 -14.966 20.717 1.00 43.56 28 GLU B CA 1
ATOM 736 C C . GLU B 1 28 ? -24.289 -14.526 19.296 1.00 41.75 28 GLU B C 1
ATOM 737 O O . GLU B 1 28 ? -24.218 -13.335 18.994 1.00 40.13 28 GLU B O 1
ATOM 743 N N . ILE B 1 29 ? -24.071 -15.507 18.432 1.00 40.66 29 ILE B N 1
ATOM 744 C CA . ILE B 1 29 ? -23.773 -15.253 17.031 1.00 39.18 29 ILE B CA 1
ATOM 745 C C . ILE B 1 29 ? -25.027 -15.494 16.220 1.00 38.62 29 ILE B C 1
ATOM 746 O O . ILE B 1 29 ? -25.683 -16.509 16.387 1.00 40.47 29 ILE B O 1
ATOM 751 N N . ILE B 1 30 ? -25.363 -14.568 15.335 1.00 38.43 30 ILE B N 1
ATOM 752 C CA . ILE B 1 30 ? -26.547 -14.743 14.502 1.00 35.39 30 ILE B CA 1
ATOM 753 C C . ILE B 1 30 ? -26.142 -14.662 13.037 1.00 34.79 30 ILE B C 1
ATOM 754 O O . ILE B 1 30 ? -25.784 -13.596 12.549 1.00 35.63 30 ILE B O 1
ATOM 759 N N . PRO B 1 31 ? -26.196 -15.797 12.317 1.00 36.08 31 PRO B N 1
ATOM 760 C CA . PRO B 1 31 ? -25.833 -15.877 10.894 1.00 34.22 31 PRO B CA 1
ATOM 761 C C . PRO B 1 31 ? -26.569 -14.851 10.049 1.00 34.58 31 PRO B C 1
ATOM 762 O O . PRO B 1 31 ? -27.680 -14.437 10.392 1.00 35.04 31 PRO B O 1
ATOM 766 N N . ALA B 1 32 ? -25.946 -14.439 8.950 1.00 33.73 32 ALA B N 1
ATOM 767 C CA . ALA B 1 32 ? -26.553 -13.471 8.057 1.00 30.25 32 ALA B CA 1
ATOM 768 C C . ALA B 1 32 ? -27.881 -14.004 7.544 1.00 29.81 32 ALA B C 1
ATOM 769 O O . ALA B 1 32 ? -28.010 -15.187 7.231 1.00 29.23 32 ALA B O 1
ATOM 771 N N . SER B 1 33 ? -28.877 -13.132 7.484 1.00 30.29 33 SER B N 1
ATOM 772 C CA . SER B 1 33 ? -30.187 -13.530 6.988 1.00 31.28 33 SER B CA 1
ATOM 773 C C . SER B 1 33 ? -30.661 -12.584 5.905 1.00 30.39 33 SER B C 1
ATOM 774 O O . SER B 1 33 ? -29.945 -11.679 5.495 1.00 31.66 33 SER B O 1
ATOM 777 N N . LEU B 1 34 ? -31.872 -12.813 5.430 1.00 31.58 34 LEU B N 1
ATOM 778 C CA . LEU B 1 34 ? -32.448 -11.961 4.408 1.00 32.49 34 LEU B CA 1
ATOM 779 C C . LEU B 1 34 ? -32.713 -10.593 5.033 1.00 33.39 34 LEU B C 1
ATOM 780 O O . LEU B 1 34 ? -32.462 -9.565 4.416 1.00 35.85 34 LEU B O 1
ATOM 785 N N . SER B 1 35 ? -33.195 -10.589 6.273 1.00 34.34 35 SER B N 1
ATOM 786 C CA . SER B 1 35 ? -33.514 -9.344 6.981 1.00 34.37 35 SER B CA 1
ATOM 787 C C . SER B 1 35 ? -32.304 -8.609 7.489 1.00 32.82 35 SER B C 1
ATOM 788 O O . SER B 1 35 ? -32.301 -7.394 7.591 1.00 32.26 35 SER B O 1
ATOM 791 N N . CYS B 1 36 ? -31.261 -9.341 7.824 1.00 33.17 36 CYS B N 1
ATOM 792 C CA . CYS B 1 36 ? -30.071 -8.689 8.324 1.00 33.72 36 CYS B CA 1
ATOM 793 C C . CYS B 1 36 ? -28.892 -9.291 7.580 1.00 33.44 36 CYS B C 1
ATOM 794 O O . CYS B 1 36 ? -28.336 -10.269 8.046 1.00 32.77 36 CYS B O 1
ATOM 797 N N . PRO B 1 37 ? -28.506 -8.702 6.418 1.00 34.06 37 PRO B N 1
ATOM 798 C CA . PRO B 1 37 ? -27.408 -9.116 5.528 1.00 34.32 37 PRO B CA 1
ATOM 799 C C . PRO B 1 37 ? -26.025 -8.972 6.155 1.00 35.49 37 PRO B C 1
ATOM 800 O O . PRO B 1 37 ? -25.084 -8.456 5.542 1.00 35.14 37 PRO B O 1
ATOM 804 N N . ARG B 1 38 ? -25.923 -9.477 7.374 1.00 35.97 38 ARG B N 1
ATOM 805 C CA . ARG B 1 38 ? -24.690 -9.469 8.125 1.00 37.24 38 ARG B CA 1
ATOM 806 C C . ARG B 1 38 ? -24.816 -10.326 9.377 1.00 38.06 38 ARG B C 1
ATOM 807 O O . ARG B 1 38 ? -25.909 -10.552 9.885 1.00 38.30 38 ARG B O 1
ATOM 815 N N . VAL B 1 39 ? -23.684 -10.809 9.867 1.00 37.53 39 VAL B N 1
ATOM 816 C CA . VAL B 1 39 ? -23.664 -11.600 11.089 1.00 37.47 39 VAL B CA 1
ATOM 817 C C . VAL B 1 39 ? -23.689 -10.660 12.310 1.00 38.25 39 VAL B C 1
ATOM 818 O O . VAL B 1 39 ? -23.031 -9.612 12.332 1.00 36.38 39 VAL B O 1
ATOM 822 N N . GLU B 1 40 ? -24.484 -11.033 13.307 1.00 36.77 40 GLU B N 1
ATOM 823 C CA . GLU B 1 40 ? -24.600 -10.245 14.517 1.00 37.31 40 GLU B CA 1
ATOM 824 C C . GLU B 1 40 ? -23.997 -11.014 15.680 1.00 37.33 40 GLU B C 1
ATOM 825 O O . GLU B 1 40 ? -24.244 -12.210 15.844 1.00 38.01 40 GLU B O 1
ATOM 831 N N . ILE B 1 41 ? -23.176 -10.325 16.459 1.00 35.63 41 ILE B N 1
ATOM 832 C CA . ILE B 1 41 ? -22.527 -10.928 17.605 1.00 35.69 41 ILE B CA 1
ATOM 833 C C . ILE B 1 41 ? -22.862 -10.149 18.863 1.00 34.98 41 ILE B C 1
ATOM 834 O O . ILE B 1 41 ? -22.401 -9.032 19.062 1.00 32.18 41 ILE B O 1
ATOM 839 N N . ILE B 1 42 ? -23.669 -10.767 19.711 1.00 36.45 42 ILE B N 1
ATOM 840 C CA . ILE B 1 42 ? -24.122 -10.145 20.939 1.00 39.22 42 ILE B CA 1
ATOM 841 C C . ILE B 1 42 ? -23.586 -10.833 22.184 1.00 41.35 42 ILE B C 1
ATOM 842 O O . ILE B 1 42 ? -23.901 -11.991 22.458 1.00 41.99 42 ILE B O 1
ATOM 847 N N . ALA B 1 43 ? -22.770 -10.117 22.944 1.00 43.43 43 ALA B N 1
ATOM 848 C CA . ALA B 1 43 ? -22.211 -10.688 24.161 1.00 45.45 43 ALA B CA 1
ATOM 849 C C . ALA B 1 43 ? -22.967 -10.199 25.391 1.00 46.48 43 ALA B C 1
ATOM 850 O O . ALA B 1 43 ? -23.415 -9.059 25.443 1.00 45.86 43 ALA B O 1
ATOM 852 N N . THR B 1 44 ? -23.128 -11.078 26.371 1.00 48.91 44 THR B N 1
ATOM 853 C CA . THR B 1 44 ? -23.777 -10.699 27.613 1.00 51.86 44 THR B CA 1
ATOM 854 C C . THR B 1 44 ? -22.686 -10.694 28.666 1.00 54.17 44 THR B C 1
ATOM 855 O O . THR B 1 44 ? -22.206 -11.751 29.059 1.00 54.24 44 THR B O 1
ATOM 859 N N . MET B 1 45 ? -22.276 -9.502 29.093 1.00 57.22 45 MET B N 1
ATOM 860 C CA . MET B 1 45 ? -21.233 -9.380 30.106 1.00 60.52 45 MET B CA 1
ATOM 861 C C . MET B 1 45 ? -21.768 -9.767 31.489 1.00 62.34 45 MET B C 1
ATOM 862 O O . MET B 1 45 ? -22.804 -9.267 31.916 1.00 61.80 45 MET B O 1
ATOM 867 N N . LYS B 1 46 ? -21.062 -10.659 32.181 1.00 65.23 46 LYS B N 1
ATOM 868 C CA . LYS B 1 46 ? -21.471 -11.081 33.522 1.00 69.20 46 LYS B CA 1
ATOM 869 C C . LYS B 1 46 ? -21.657 -9.859 34.418 1.00 70.80 46 LYS B C 1
ATOM 870 O O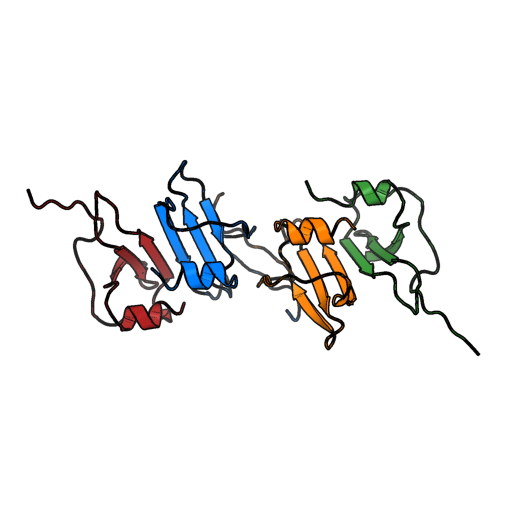 . LYS B 1 46 ? -22.247 -9.938 35.498 1.00 70.47 46 LYS B O 1
ATOM 876 N N . LYS B 1 47 ? -21.126 -8.733 33.950 1.00 72.93 47 LYS B N 1
ATOM 877 C CA . LYS B 1 47 ? -21.240 -7.442 34.627 1.00 74.44 47 LYS B CA 1
ATOM 878 C C . LYS B 1 47 ? -22.665 -6.910 34.432 1.00 74.24 47 LYS B C 1
ATOM 879 O O . LYS B 1 47 ? -22.954 -6.177 33.482 1.00 73.68 47 LYS B O 1
ATOM 885 N N . ASN B 1 48 ? -23.551 -7.307 35.335 1.00 73.95 48 ASN B N 1
ATOM 886 C CA . ASN B 1 48 ? -24.932 -6.881 35.270 1.00 74.28 48 ASN B CA 1
ATOM 887 C C . ASN B 1 48 ? -25.594 -7.454 34.022 1.00 74.01 48 ASN B C 1
ATOM 888 O O . ASN B 1 48 ? -26.695 -7.037 33.641 1.00 74.09 48 ASN B O 1
ATOM 893 N N . ASP B 1 49 ? -24.939 -8.419 33.386 1.00 73.11 49 ASP B N 1
ATOM 894 C CA . ASP B 1 49 ? -25.504 -8.992 32.175 1.00 71.85 49 ASP B CA 1
ATOM 895 C C . ASP B 1 49 ? -25.728 -7.873 31.177 1.00 70.17 49 ASP B C 1
ATOM 896 O O . ASP B 1 49 ? -26.809 -7.760 30.593 1.00 69.42 49 ASP B O 1
ATOM 901 N N . GLU B 1 50 ? -24.720 -7.024 31.015 1.00 68.19 50 GLU B N 1
ATOM 902 C CA . GLU B 1 50 ? -24.810 -5.935 30.058 1.00 66.38 50 GLU B CA 1
ATOM 903 C C . GLU B 1 50 ? -24.633 -6.532 28.665 1.00 64.99 50 GLU B C 1
ATOM 904 O O . GLU B 1 50 ? -23.621 -7.179 28.378 1.00 64.82 50 GLU B O 1
ATOM 910 N N . GLN B 1 51 ? -25.627 -6.312 27.813 1.00 63.16 51 GLN B N 1
ATOM 911 C CA . GLN B 1 51 ? -25.575 -6.809 26.448 1.00 61.84 51 GLN B CA 1
ATOM 912 C C . GLN B 1 51 ? -24.867 -5.821 25.538 1.00 59.98 51 GLN B C 1
ATOM 913 O O . GLN B 1 51 ? -25.166 -4.621 25.533 1.00 58.51 51 GLN B O 1
ATOM 919 N N . ARG B 1 52 ? -23.916 -6.341 24.770 1.00 58.10 52 ARG B N 1
ATOM 920 C CA . ARG B 1 52 ? -23.183 -5.507 23.846 1.00 56.44 52 ARG B CA 1
ATOM 921 C C . ARG B 1 52 ? -23.012 -6.138 22.483 1.00 53.48 52 ARG B C 1
ATOM 922 O O . ARG B 1 52 ? -22.616 -7.294 22.356 1.00 52.94 52 ARG B O 1
ATOM 930 N N . CYS B 1 53 ? -23.312 -5.352 21.461 1.00 50.61 53 CYS B N 1
ATOM 931 C CA . CYS B 1 53 ? -23.184 -5.791 20.087 1.00 47.82 53 CYS B CA 1
ATOM 932 C C . CYS B 1 53 ? -21.758 -5.571 19.621 1.00 46.78 53 CYS B C 1
ATOM 933 O O . CYS B 1 53 ? -21.193 -4.486 19.769 1.00 46.48 53 CYS B O 1
ATOM 936 N N . LEU B 1 54 ? -21.178 -6.609 19.046 1.00 44.61 54 LEU B N 1
ATOM 937 C CA . LEU B 1 54 ? -19.814 -6.514 18.589 1.00 44.14 54 LEU B CA 1
ATOM 938 C C . LEU B 1 54 ? -19.740 -6.558 17.076 1.00 45.42 54 LEU B C 1
ATOM 939 O O . LEU B 1 54 ? -20.715 -6.894 16.400 1.00 45.53 54 LEU B O 1
ATOM 944 N N . ASN B 1 55 ? -18.574 -6.200 16.552 1.00 46.44 55 ASN B N 1
ATOM 945 C CA . ASN B 1 55 ? -18.343 -6.185 15.116 1.00 46.43 55 ASN B CA 1
ATOM 946 C C . ASN B 1 55 ? -17.741 -7.512 14.691 1.00 46.76 55 ASN B C 1
ATOM 947 O O . ASN B 1 55 ? -16.637 -7.867 15.105 1.00 45.29 55 ASN B O 1
ATOM 952 N N . PRO B 1 56 ? -18.471 -8.269 13.862 1.00 48.46 56 PRO B N 1
ATOM 953 C CA . PRO B 1 56 ? -17.999 -9.568 13.373 1.00 49.16 56 PRO B CA 1
ATOM 954 C C . PRO B 1 56 ? -16.832 -9.423 12.398 1.00 51.00 56 PRO B C 1
ATOM 955 O O . PRO B 1 56 ? -16.037 -10.346 12.227 1.00 52.03 56 PRO B O 1
ATOM 959 N N . GLU B 1 57 ? -16.733 -8.255 11.772 1.00 52.96 57 GLU B N 1
ATOM 960 C CA . GLU B 1 57 ? -15.680 -7.981 10.803 1.00 56.25 57 GLU B CA 1
ATOM 961 C C . GLU B 1 57 ? -14.327 -7.677 11.466 1.00 57.79 57 GLU B C 1
ATOM 962 O O . GLU B 1 57 ? -13.289 -7.645 10.798 1.00 57.93 57 GLU B O 1
ATOM 968 N N . SER B 1 58 ? -14.351 -7.462 12.782 1.00 59.99 58 SER B N 1
ATOM 969 C CA . SER B 1 58 ? -13.154 -7.128 13.567 1.00 61.46 58 SER B CA 1
ATOM 970 C C . SER B 1 58 ? -12.232 -8.311 13.849 1.00 63.10 58 SER B C 1
ATOM 971 O O . SER B 1 58 ? -12.670 -9.332 14.380 1.00 63.38 58 SER B O 1
ATOM 974 N N . LYS B 1 59 ? -10.948 -8.150 13.529 1.00 64.47 59 LYS B N 1
ATOM 975 C CA . LYS B 1 59 ? -9.949 -9.202 13.739 1.00 64.85 59 LYS B CA 1
ATOM 976 C C . LYS B 1 59 ? -10.045 -9.850 15.126 1.00 64.38 59 LYS B C 1
ATOM 977 O O . LYS B 1 59 ? -10.240 -11.063 15.243 1.00 63.45 59 LYS B O 1
ATOM 983 N N . THR B 1 60 ? -9.896 -9.044 16.175 1.00 64.13 60 THR B N 1
ATOM 984 C CA . THR B 1 60 ? -9.987 -9.568 17.535 1.00 64.87 60 THR B CA 1
ATOM 985 C C . THR B 1 60 ? -11.259 -10.388 17.675 1.00 64.99 60 THR B C 1
ATOM 986 O O . THR B 1 60 ? -11.218 -11.561 18.066 1.00 64.86 60 THR B O 1
ATOM 990 N N . ILE B 1 61 ? -12.389 -9.765 17.346 1.00 65.42 61 ILE B N 1
ATOM 991 C CA . ILE B 1 61 ? -13.689 -10.431 17.436 1.00 64.71 61 ILE B CA 1
ATOM 992 C C . ILE B 1 61 ? -13.662 -11.800 16.760 1.00 64.26 61 ILE B C 1
ATOM 993 O O . ILE B 1 61 ? -14.165 -12.776 17.319 1.00 62.89 61 ILE B O 1
ATOM 998 N N . LYS B 1 62 ? -13.071 -11.864 15.567 1.00 64.40 62 LYS B N 1
ATOM 999 C CA . LYS B 1 62 ? -12.953 -13.120 14.824 1.00 65.40 62 LYS B CA 1
ATOM 1000 C C . LYS B 1 62 ? -12.130 -14.122 15.623 1.00 66.69 62 LYS B C 1
ATOM 1001 O O . LYS B 1 62 ? -12.481 -15.307 15.729 1.00 66.01 62 LYS B O 1
ATOM 1007 N N . ASN B 1 63 ? -11.022 -13.641 16.179 1.00 67.92 63 ASN B N 1
ATOM 1008 C CA . ASN B 1 63 ? -10.167 -14.502 16.975 1.00 68.95 63 ASN B CA 1
ATOM 1009 C C . ASN B 1 63 ? -10.953 -15.061 18.150 1.00 69.43 63 ASN B C 1
ATOM 1010 O O . ASN B 1 63 ? -11.031 -16.283 18.311 1.00 68.96 63 ASN B O 1
ATOM 1015 N N . LEU B 1 64 ? -11.549 -14.178 18.955 1.00 70.49 64 LEU B N 1
ATOM 1016 C CA . LEU B 1 64 ? -12.330 -14.623 20.111 1.00 71.99 64 LEU B CA 1
ATOM 1017 C C . LEU B 1 64 ? -13.436 -15.608 19.702 1.00 73.07 64 LEU B C 1
ATOM 1018 O O . LEU B 1 64 ? -13.571 -16.672 20.315 1.00 73.04 64 LEU B O 1
ATOM 1023 N N . MET B 1 65 ? -14.208 -15.269 18.667 1.00 74.75 65 MET B N 1
ATOM 1024 C CA . MET B 1 65 ? -15.294 -16.144 18.192 1.00 76.10 65 MET B CA 1
ATOM 1025 C C . MET B 1 65 ? -14.812 -17.580 17.960 1.00 76.61 65 MET B C 1
ATOM 1026 O O . MET B 1 65 ? -15.163 -18.486 18.721 1.00 76.01 65 MET B O 1
ATOM 1031 N N . LYS B 1 66 ? -14.021 -17.798 16.912 1.00 77.95 66 LYS B N 1
ATOM 1032 C CA . LYS B 1 66 ? -13.519 -19.143 16.643 1.00 79.45 66 LYS B CA 1
ATOM 1033 C C . LYS B 1 66 ? -12.572 -19.511 17.797 1.00 80.11 66 LYS B C 1
ATOM 1034 O O . LYS B 1 66 ? -11.354 -19.282 17.725 1.00 79.33 66 LYS B O 1
ATOM 1040 N N . ALA B 1 67 ? -13.177 -20.069 18.854 1.00 80.80 67 ALA B N 1
ATOM 1041 C CA . ALA B 1 67 ? -12.514 -20.466 20.100 1.00 81.08 67 ALA B CA 1
ATOM 1042 C C . ALA B 1 67 ? -11.821 -19.294 20.809 1.00 81.24 67 ALA B C 1
ATOM 1043 O O . ALA B 1 67 ? -12.234 -18.962 21.947 1.00 80.56 67 ALA B O 1
ATOM 1045 N N . ALA C 1 4 ? -22.226 -31.759 50.511 1.00 90.05 4 ALA C N 1
ATOM 1046 C CA . ALA C 1 4 ? -23.023 -31.838 49.253 1.00 90.30 4 ALA C CA 1
ATOM 1047 C C . ALA C 1 4 ? -22.238 -31.448 47.989 1.00 90.81 4 ALA C C 1
ATOM 1048 O O . ALA C 1 4 ? -20.999 -31.477 47.970 1.00 91.89 4 ALA C O 1
ATOM 1050 N N . ARG C 1 5 ? -22.973 -31.085 46.940 1.00 91.16 5 ARG C N 1
ATOM 1051 C CA . ARG C 1 5 ? -22.390 -30.711 45.645 1.00 91.59 5 ARG C CA 1
ATOM 1052 C C . ARG C 1 5 ? -23.523 -30.339 44.665 1.00 91.70 5 ARG C C 1
ATOM 1053 O O . ARG C 1 5 ? -24.711 -30.390 45.025 1.00 92.66 5 ARG C O 1
ATOM 1061 N N . THR C 1 6 ? -23.164 -29.971 43.434 1.00 90.68 6 THR C N 1
ATOM 1062 C CA . THR C 1 6 ? -24.166 -29.620 42.422 1.00 89.68 6 THR C CA 1
ATOM 1063 C C . THR C 1 6 ? -23.446 -29.267 41.104 1.00 88.57 6 THR C C 1
ATOM 1064 O O . THR C 1 6 ? -22.284 -28.841 41.116 1.00 89.36 6 THR C O 1
ATOM 1068 N N . VAL C 1 7 ? -24.113 -29.466 39.971 1.00 86.65 7 VAL C N 1
ATOM 1069 C CA . VAL C 1 7 ? -23.521 -29.145 38.664 1.00 84.48 7 VAL C CA 1
ATOM 1070 C C . VAL C 1 7 ? -24.651 -28.642 37.746 1.00 83.25 7 VAL C C 1
ATOM 1071 O O . VAL C 1 7 ? -25.702 -29.282 37.650 1.00 83.52 7 VAL C O 1
ATOM 1075 N N . ARG C 1 8 ? -24.461 -27.486 37.106 1.00 80.69 8 ARG C N 1
ATOM 1076 C CA . ARG C 1 8 ? -25.503 -26.957 36.238 1.00 77.72 8 ARG C CA 1
ATOM 1077 C C . ARG C 1 8 ? -25.165 -26.626 34.773 1.00 74.53 8 ARG C C 1
ATOM 1078 O O . ARG C 1 8 ? -24.885 -25.476 34.418 1.00 74.50 8 ARG C O 1
ATOM 1086 N N . CYS C 1 9 ? -25.179 -27.647 33.920 1.00 69.66 9 CYS C N 1
ATOM 1087 C CA . CYS C 1 9 ? -24.995 -27.416 32.486 1.00 64.89 9 CYS C CA 1
ATOM 1088 C C . CYS C 1 9 ? -26.403 -27.293 31.846 1.00 61.99 9 CYS C C 1
ATOM 1089 O O . CYS C 1 9 ? -27.390 -27.793 32.393 1.00 61.63 9 CYS C O 1
ATOM 1092 N N . ASN C 1 10 ? -26.512 -26.616 30.709 1.00 58.37 10 ASN C N 1
ATOM 1093 C CA . ASN C 1 10 ? -27.817 -26.485 30.086 1.00 55.36 10 ASN C CA 1
ATOM 1094 C C . ASN C 1 10 ? -28.164 -27.716 29.242 1.00 52.77 10 ASN C C 1
ATOM 1095 O O . ASN C 1 10 ? -29.336 -28.074 29.079 1.00 50.43 10 ASN C O 1
ATOM 1100 N N . CYS C 1 11 ? -27.129 -28.376 28.742 1.00 50.43 11 CYS C N 1
ATOM 1101 C CA . CYS C 1 11 ? -27.303 -29.490 27.830 1.00 48.99 11 CYS C CA 1
ATOM 1102 C C . CYS C 1 11 ? -27.519 -30.861 28.461 1.00 49.44 11 CYS C C 1
ATOM 1103 O O . CYS C 1 11 ? -26.783 -31.284 29.361 1.00 49.50 11 CYS C O 1
ATOM 1106 N N . ILE C 1 12 ? -28.554 -31.541 27.970 1.00 49.99 12 ILE C N 1
ATOM 1107 C CA . ILE C 1 12 ? -28.951 -32.887 28.396 1.00 50.19 12 ILE C CA 1
ATOM 1108 C C . ILE C 1 12 ? -28.642 -33.844 27.239 1.00 49.39 12 ILE C C 1
ATOM 1109 O O . ILE C 1 12 ? -28.429 -35.028 27.452 1.00 47.61 12 ILE C O 1
ATOM 1114 N N . HIS C 1 13 ? -28.640 -33.316 26.016 1.00 49.18 13 HIS C N 1
ATOM 1115 C CA . HIS C 1 13 ? -28.374 -34.113 24.826 1.00 50.32 13 HIS C CA 1
ATOM 1116 C C . HIS C 1 13 ? -27.383 -33.406 23.889 1.00 51.30 13 HIS C C 1
ATOM 1117 O O . HIS C 1 13 ? -27.478 -32.195 23.674 1.00 51.87 13 HIS C O 1
ATOM 1124 N N . ILE C 1 14 ? -26.439 -34.156 23.326 1.00 53.07 14 ILE C N 1
ATOM 1125 C CA . ILE C 1 14 ? -25.464 -33.561 22.415 1.00 54.49 14 ILE C CA 1
ATOM 1126 C C . ILE C 1 14 ? -25.561 -34.149 21.015 1.00 56.44 14 ILE C C 1
ATOM 1127 O O . ILE C 1 14 ? -25.068 -35.243 20.739 1.00 56.22 14 ILE C O 1
ATOM 1132 N N . ASP C 1 15 ? -26.201 -33.378 20.145 1.00 58.85 15 ASP C N 1
ATOM 1133 C CA . ASP C 1 15 ? -26.430 -33.707 18.752 1.00 61.93 15 ASP C CA 1
ATOM 1134 C C . ASP C 1 15 ? -25.126 -33.844 17.981 1.00 63.69 15 ASP C C 1
ATOM 1135 O O . ASP C 1 15 ? -24.512 -32.843 17.614 1.00 64.25 15 ASP C O 1
ATOM 1140 N N . ASP C 1 16 ? -24.706 -35.084 17.736 1.00 66.31 16 ASP C N 1
ATOM 1141 C CA . ASP C 1 16 ? -23.483 -35.337 16.979 1.00 68.69 16 ASP C CA 1
ATOM 1142 C C . ASP C 1 16 ? -23.785 -35.415 15.473 1.00 70.60 16 ASP C C 1
ATOM 1143 O O . ASP C 1 16 ? -22.873 -35.363 14.646 1.00 71.41 16 ASP C O 1
ATOM 1148 N N . GLY C 1 17 ? -25.063 -35.534 15.118 1.00 71.57 17 GLY C N 1
ATOM 1149 C CA . GLY C 1 17 ? -25.429 -35.586 13.714 1.00 72.31 17 GLY C CA 1
ATOM 1150 C C . GLY C 1 17 ? -25.088 -34.271 13.027 1.00 73.49 17 GLY C C 1
ATOM 1151 O O . GLY C 1 17 ? -25.217 -33.212 13.645 1.00 74.07 17 GLY C O 1
ATOM 1152 N N . PRO C 1 18 ? -24.647 -34.306 11.752 1.00 73.60 18 PRO C N 1
ATOM 1153 C CA . PRO C 1 18 ? -24.283 -33.114 10.966 1.00 72.87 18 PRO C CA 1
ATOM 1154 C C . PRO C 1 18 ? -25.422 -32.083 10.893 1.00 72.54 18 PRO C C 1
ATOM 1155 O O . PRO C 1 18 ? -26.581 -32.415 11.156 1.00 71.48 18 PRO C O 1
ATOM 1159 N N . VAL C 1 19 ? -25.077 -30.839 10.550 1.00 71.71 19 VAL C N 1
ATOM 1160 C CA . VAL C 1 19 ? -26.044 -29.744 10.431 1.00 70.64 19 VAL C CA 1
ATOM 1161 C C . VAL C 1 19 ? -25.506 -28.642 9.502 1.00 70.37 19 VAL C C 1
ATOM 1162 O O . VAL C 1 19 ? -24.313 -28.318 9.526 1.00 69.89 19 VAL C O 1
ATOM 1166 N N . ARG C 1 20 ? -26.394 -28.079 8.681 1.00 70.01 20 ARG C N 1
ATOM 1167 C CA . ARG C 1 20 ? -26.027 -27.035 7.724 1.00 69.70 20 ARG C CA 1
ATOM 1168 C C . ARG C 1 20 ? -26.216 -25.637 8.318 1.00 68.64 20 ARG C C 1
ATOM 1169 O O . ARG C 1 20 ? -27.222 -25.379 8.992 1.00 68.29 20 ARG C O 1
ATOM 1177 N N . MET C 1 21 ? -25.258 -24.744 8.054 1.00 67.51 21 MET C N 1
ATOM 1178 C CA . MET C 1 21 ? -25.312 -23.358 8.527 1.00 66.55 21 MET C CA 1
ATOM 1179 C C . MET C 1 21 ? -26.614 -22.771 8.035 1.00 65.28 21 MET C C 1
ATOM 1180 O O . MET C 1 21 ? -27.146 -21.800 8.578 1.00 65.37 21 MET C O 1
ATOM 1185 N N . ARG C 1 22 ? -27.077 -23.373 6.956 1.00 64.17 22 ARG C N 1
ATOM 1186 C CA . ARG C 1 22 ? -28.308 -23.038 6.290 1.00 63.36 22 ARG C CA 1
ATOM 1187 C C . ARG C 1 22 ? -29.493 -22.997 7.277 1.00 61.42 22 ARG C C 1
ATOM 1188 O O . ARG C 1 22 ? -30.240 -22.013 7.315 1.00 61.30 22 ARG C O 1
ATOM 1196 N N . ALA C 1 23 ? -29.647 -24.061 8.073 1.00 59.32 23 ALA C N 1
ATOM 1197 C CA . ALA C 1 23 ? -30.773 -24.208 9.007 1.00 57.43 23 ALA C CA 1
ATOM 1198 C C . ALA C 1 23 ? -30.551 -23.651 10.402 1.00 56.42 23 ALA C C 1
ATOM 1199 O O . ALA C 1 23 ? -31.337 -23.926 11.313 1.00 55.96 23 ALA C O 1
ATOM 1201 N N . ILE C 1 24 ? -29.501 -22.865 10.593 1.00 55.25 24 ILE C N 1
ATOM 1202 C CA . ILE C 1 24 ? -29.263 -22.331 11.928 1.00 54.34 24 ILE C CA 1
ATOM 1203 C C . ILE C 1 24 ? -29.723 -20.899 12.111 1.00 53.28 24 ILE C C 1
ATOM 1204 O O . ILE C 1 24 ? -29.357 -20.019 11.342 1.00 52.06 24 ILE C O 1
ATOM 1209 N N . GLY C 1 25 ? -30.523 -20.675 13.150 1.00 52.29 25 GLY C N 1
ATOM 1210 C CA . GLY C 1 25 ? -31.000 -19.337 13.440 1.00 49.27 25 GLY C CA 1
ATOM 1211 C C . GLY C 1 25 ? -29.939 -18.585 14.214 1.00 49.06 25 GLY C C 1
ATOM 1212 O O . GLY C 1 25 ? -29.692 -17.399 13.985 1.00 48.81 25 GLY C O 1
ATOM 1213 N N . LYS C 1 26 ? -29.302 -19.295 15.136 1.00 48.17 26 LYS C N 1
ATOM 1214 C CA . LYS C 1 26 ? -28.241 -18.725 15.952 1.00 47.68 26 LYS C CA 1
ATOM 1215 C C . LYS C 1 26 ? -27.602 -19.733 16.897 1.00 47.86 26 LYS C C 1
ATOM 1216 O O . LYS C 1 26 ? -28.133 -20.821 17.170 1.00 47.06 26 LYS C O 1
ATOM 1222 N N . LEU C 1 27 ? -26.432 -19.353 17.378 1.00 46.52 27 LEU C N 1
ATOM 1223 C CA . LEU C 1 27 ? -25.722 -20.169 18.321 1.00 46.63 27 LEU C CA 1
ATOM 1224 C C . LEU C 1 27 ? -25.510 -19.324 19.557 1.00 47.09 27 LEU C C 1
ATOM 1225 O O . LEU C 1 27 ? -25.244 -18.129 19.462 1.00 45.52 27 LEU C O 1
ATOM 1230 N N . GLU C 1 28 ? -25.695 -19.942 20.716 1.00 48.20 28 GLU C N 1
ATOM 1231 C CA . GLU C 1 28 ? -25.496 -19.264 21.997 1.00 49.99 28 GLU C CA 1
ATOM 1232 C C . GLU C 1 28 ? -24.344 -19.995 22.675 1.00 49.90 28 GLU C C 1
ATOM 1233 O O . GLU C 1 28 ? -24.553 -20.923 23.448 1.00 50.90 28 GLU C O 1
ATOM 1239 N N . ILE C 1 29 ? -23.125 -19.583 22.358 1.00 49.96 29 ILE C N 1
ATOM 1240 C CA . ILE C 1 29 ? -21.936 -20.236 22.899 1.00 49.46 29 ILE C CA 1
ATOM 1241 C C . ILE C 1 29 ? -21.616 -19.790 24.322 1.00 48.98 29 ILE C C 1
ATOM 1242 O O . ILE C 1 29 ? -21.242 -18.641 24.554 1.00 47.64 29 ILE C O 1
ATOM 1247 N N . ILE C 1 30 ? -21.763 -20.718 25.263 1.00 48.85 30 ILE C N 1
ATOM 1248 C CA . ILE C 1 30 ? -21.518 -20.451 26.674 1.00 49.63 30 ILE C CA 1
ATOM 1249 C C . ILE C 1 30 ? -20.167 -21.058 27.057 1.00 51.94 30 ILE C C 1
ATOM 1250 O O . ILE C 1 30 ? -19.952 -22.267 26.900 1.00 51.06 30 ILE C O 1
ATOM 1255 N N . PRO C 1 31 ? -19.244 -20.220 27.564 1.00 53.78 31 PRO C N 1
ATOM 1256 C CA . PRO C 1 31 ? -17.873 -20.503 28.017 1.00 54.11 31 PRO C CA 1
ATOM 1257 C C . PRO C 1 31 ? -17.805 -21.431 29.212 1.00 53.45 31 PRO C C 1
ATOM 1258 O O . PRO C 1 31 ? -18.583 -21.292 30.163 1.00 51.57 31 PRO C O 1
ATOM 1262 N N . ALA C 1 32 ? -16.849 -22.355 29.158 1.00 54.29 32 ALA C N 1
ATOM 1263 C CA . ALA C 1 32 ? -16.629 -23.329 30.219 1.00 55.89 32 ALA C CA 1
ATOM 1264 C C . ALA C 1 32 ? -16.597 -22.625 31.570 1.00 56.66 32 ALA C C 1
ATOM 1265 O O . ALA C 1 32 ? -15.741 -21.773 31.802 1.00 57.31 32 ALA C O 1
ATOM 1267 N N . SER C 1 33 ? -17.525 -22.984 32.454 1.00 57.54 33 SER C N 1
ATOM 1268 C CA . SER C 1 33 ? -17.607 -22.371 33.772 1.00 59.06 33 SER C CA 1
ATOM 1269 C C . SER C 1 33 ? -17.301 -23.345 34.905 1.00 61.09 33 SER C C 1
ATOM 1270 O O . SER C 1 33 ? -17.106 -24.542 34.685 1.00 61.32 33 SER C O 1
ATOM 1273 N N . LEU C 1 34 ? -17.260 -22.825 36.127 1.00 63.26 34 LEU C N 1
ATOM 1274 C CA . LEU C 1 34 ? -17.002 -23.668 37.279 1.00 64.91 34 LEU C CA 1
ATOM 1275 C C . LEU C 1 34 ? -18.174 -24.629 37.484 1.00 65.62 34 LEU C C 1
ATOM 1276 O O . LEU C 1 34 ? -17.976 -25.783 37.891 1.00 66.31 34 LEU C O 1
ATOM 1281 N N . SER C 1 35 ? -19.384 -24.136 37.189 1.00 66.34 35 SER C N 1
ATOM 1282 C CA . SER C 1 35 ? -20.640 -24.900 37.300 1.00 66.04 35 SER C CA 1
ATOM 1283 C C . SER C 1 35 ? -20.821 -25.852 36.107 1.00 65.50 35 SER C C 1
ATOM 1284 O O . SER C 1 35 ? -21.547 -26.851 36.201 1.00 65.77 35 SER C O 1
ATOM 1287 N N . CYS C 1 36 ? -20.162 -25.537 34.997 1.00 64.66 36 CYS C N 1
ATOM 1288 C CA . CYS C 1 36 ? -20.192 -26.394 33.818 1.00 64.00 36 CYS C CA 1
ATOM 1289 C C . CYS C 1 36 ? -18.826 -26.450 33.141 1.00 63.83 36 CYS C C 1
ATOM 1290 O O . CYS C 1 36 ? -18.487 -25.583 32.335 1.00 64.32 36 CYS C O 1
ATOM 1293 N N . PRO C 1 37 ? -18.047 -27.473 33.474 1.00 63.66 37 PRO C N 1
ATOM 1294 C CA . PRO C 1 37 ? -16.604 -27.459 33.216 1.00 62.55 37 PRO C CA 1
ATOM 1295 C C . PRO C 1 37 ? -16.294 -27.569 31.727 1.00 61.91 37 PRO C C 1
ATOM 1296 O O . PRO C 1 37 ? -15.151 -27.835 31.353 1.00 61.60 37 PRO C O 1
ATOM 1300 N N . ARG C 1 38 ? -17.306 -27.365 30.891 1.00 61.31 38 ARG C N 1
ATOM 1301 C CA . ARG C 1 38 ? -17.118 -27.370 29.445 1.00 59.75 38 ARG C CA 1
ATOM 1302 C C . ARG C 1 38 ? -17.922 -26.257 28.780 1.00 57.85 38 ARG C C 1
ATOM 1303 O O . ARG C 1 38 ? -18.813 -25.670 29.393 1.00 56.99 38 ARG C O 1
ATOM 1311 N N . VAL C 1 39 ? -17.600 -25.973 27.522 1.00 55.37 39 VAL C N 1
ATOM 1312 C CA . VAL C 1 39 ? -18.339 -24.987 26.748 1.00 52.63 39 VAL C CA 1
ATOM 1313 C C . VAL C 1 39 ? -19.600 -25.647 26.193 1.00 49.52 39 VAL C C 1
ATOM 1314 O O . VAL C 1 39 ? -19.600 -26.827 25.837 1.00 48.04 39 VAL C O 1
ATOM 1318 N N . GLU C 1 40 ? -20.676 -24.876 26.134 1.00 46.83 40 GLU C N 1
ATOM 1319 C CA . GLU C 1 40 ? -21.928 -25.375 25.598 1.00 43.36 40 GLU C CA 1
ATOM 1320 C C . GLU C 1 40 ? -22.343 -24.495 24.412 1.00 42.13 40 GLU C C 1
ATOM 1321 O O . GLU C 1 40 ? -22.377 -23.261 24.510 1.00 42.27 40 GLU C O 1
ATOM 1327 N N . ILE C 1 41 ? -22.620 -25.140 23.285 1.00 39.75 41 ILE C N 1
ATOM 1328 C CA . ILE C 1 41 ? -23.050 -24.442 22.082 1.00 38.77 41 ILE C CA 1
ATOM 1329 C C . ILE C 1 41 ? -24.493 -24.846 21.743 1.00 38.06 41 ILE C C 1
ATOM 1330 O O . ILE C 1 41 ? -24.732 -25.935 21.227 1.00 37.69 41 ILE C O 1
ATOM 1335 N N . ILE C 1 42 ? -25.447 -23.973 22.050 1.00 36.41 42 ILE C N 1
ATOM 1336 C CA . ILE C 1 42 ? -26.858 -24.247 21.779 1.00 36.64 42 ILE C CA 1
ATOM 1337 C C . ILE C 1 42 ? -27.309 -23.587 20.476 1.00 37.08 42 ILE C C 1
ATOM 1338 O O . ILE C 1 42 ? -27.219 -22.364 20.307 1.00 34.16 42 ILE C O 1
ATOM 1343 N N . ALA C 1 43 ? -27.792 -24.408 19.555 1.00 36.58 43 ALA C N 1
ATOM 1344 C CA . ALA C 1 43 ? -28.251 -23.890 18.283 1.00 38.70 43 ALA C CA 1
ATOM 1345 C C . ALA C 1 43 ? -29.770 -23.779 18.235 1.00 40.20 43 ALA C C 1
ATOM 1346 O O . ALA C 1 43 ? -30.482 -24.619 18.787 1.00 39.17 43 ALA C O 1
ATOM 1348 N N . THR C 1 44 ? -30.264 -22.726 17.591 1.00 41.48 44 THR C N 1
ATOM 1349 C CA . THR C 1 44 ? -31.702 -22.567 17.450 1.00 43.99 44 THR C CA 1
ATOM 1350 C C . THR C 1 44 ? -32.044 -22.714 15.981 1.00 45.02 44 THR C C 1
ATOM 1351 O O . THR C 1 44 ? -32.031 -21.753 15.223 1.00 45.59 44 THR C O 1
ATOM 1355 N N . MET C 1 45 ? -32.331 -23.943 15.586 1.00 46.60 45 MET C N 1
ATOM 1356 C CA . MET C 1 45 ? -32.656 -24.235 14.207 1.00 48.82 45 MET C CA 1
ATOM 1357 C C . MET C 1 45 ? -33.679 -23.251 13.651 1.00 49.42 45 MET C C 1
ATOM 1358 O O . MET C 1 45 ? -34.558 -22.779 14.375 1.00 49.18 45 MET C O 1
ATOM 1363 N N . LYS C 1 46 ? -33.540 -22.932 12.366 1.00 50.28 46 LYS C N 1
ATOM 1364 C CA . LYS C 1 46 ? -34.476 -22.038 11.687 1.00 51.93 46 LYS C CA 1
ATOM 1365 C C . LYS C 1 46 ? -35.846 -22.714 11.699 1.00 52.48 46 LYS C C 1
ATOM 1366 O O . LYS C 1 46 ? -36.876 -22.066 11.874 1.00 51.79 46 LYS C O 1
ATOM 1372 N N . LYS C 1 47 ? -35.822 -24.032 11.512 1.00 53.65 47 LYS C N 1
ATOM 1373 C CA . LYS C 1 47 ? -37.014 -24.871 11.493 1.00 54.35 47 LYS C CA 1
ATOM 1374 C C . LYS C 1 47 ? -37.575 -25.075 12.906 1.00 55.01 47 LYS C C 1
ATOM 1375 O O . LYS C 1 47 ? -36.925 -25.666 13.773 1.00 54.66 47 LYS C O 1
ATOM 1381 N N . ASN C 1 48 ? -38.802 -24.598 13.108 1.00 55.21 48 ASN C N 1
ATOM 1382 C CA . ASN C 1 48 ? -39.505 -24.681 14.393 1.00 55.20 48 ASN C CA 1
ATOM 1383 C C . ASN C 1 48 ? -38.812 -23.880 15.497 1.00 54.65 48 ASN C C 1
ATOM 1384 O O . ASN C 1 48 ? -39.297 -23.858 16.623 1.00 53.97 48 ASN C O 1
ATOM 1389 N N . ASP C 1 49 ? -37.690 -23.228 15.193 1.00 52.90 49 ASP C N 1
ATOM 1390 C CA . ASP C 1 49 ? -36.965 -22.492 16.231 1.00 51.49 49 ASP C CA 1
ATOM 1391 C C . ASP C 1 49 ? -36.644 -23.508 17.338 1.00 49.24 49 ASP C C 1
ATOM 1392 O O . ASP C 1 49 ? -36.834 -23.263 18.527 1.00 48.46 49 ASP C O 1
ATOM 1397 N N . GLU C 1 50 ? -36.152 -24.660 16.912 1.00 47.06 50 GLU C N 1
ATOM 1398 C CA . GLU C 1 50 ? -35.807 -25.728 17.821 1.00 46.40 50 GLU C CA 1
ATOM 1399 C C . GLU C 1 50 ? -34.393 -25.533 18.348 1.00 45.08 50 GLU C C 1
ATOM 1400 O O . GLU C 1 50 ? -33.464 -25.261 17.583 1.00 43.57 50 GLU C O 1
ATOM 1406 N N . GLN C 1 51 ? -34.251 -25.671 19.661 1.00 43.56 51 GLN C N 1
ATOM 1407 C CA . GLN C 1 51 ? -32.967 -25.544 20.325 1.00 43.45 51 GLN C CA 1
ATOM 1408 C C . GLN C 1 51 ? -32.364 -26.916 20.557 1.00 43.42 51 GLN C C 1
ATOM 1409 O O . GLN C 1 51 ? -33.066 -27.852 20.933 1.00 42.67 51 GLN C O 1
ATOM 1415 N N . ARG C 1 52 ? -31.060 -27.025 20.322 1.00 44.58 52 ARG C N 1
ATOM 1416 C CA . ARG C 1 52 ? -30.330 -28.265 20.536 1.00 46.03 52 ARG C CA 1
ATOM 1417 C C . ARG C 1 52 ? -28.842 -27.981 20.700 1.00 46.82 52 ARG C C 1
ATOM 1418 O O . ARG C 1 52 ? -28.331 -26.989 20.176 1.00 46.74 52 ARG C O 1
ATOM 1426 N N . CYS C 1 53 ? -28.160 -28.839 21.454 1.00 47.28 53 CYS C N 1
ATOM 1427 C CA . CYS C 1 53 ? -26.730 -28.692 21.680 1.00 49.03 53 CYS C CA 1
ATOM 1428 C C . CYS C 1 53 ? -25.938 -29.466 20.634 1.00 51.56 53 CYS C C 1
ATOM 1429 O O . CYS C 1 53 ? -26.342 -30.545 20.199 1.00 52.36 53 CYS C O 1
ATOM 1432 N N . LEU C 1 54 ? -24.805 -28.902 20.236 1.00 53.47 54 LEU C N 1
ATOM 1433 C CA . LEU C 1 54 ? -23.938 -29.513 19.239 1.00 55.43 54 LEU C CA 1
ATOM 1434 C C . LEU C 1 54 ? -22.573 -29.693 19.911 1.00 58.09 54 LEU C C 1
ATOM 1435 O O . LEU C 1 54 ? -22.221 -28.903 20.790 1.00 57.32 54 LEU C O 1
ATOM 1440 N N . ASN C 1 55 ? -21.809 -30.719 19.521 1.00 61.16 55 ASN C N 1
ATOM 1441 C CA . ASN C 1 55 ? -20.498 -30.941 20.147 1.00 64.61 55 ASN C CA 1
ATOM 1442 C C . ASN C 1 55 ? -19.464 -29.893 19.733 1.00 66.38 55 ASN C C 1
ATOM 1443 O O . ASN C 1 55 ? -19.110 -29.794 18.549 1.00 67.27 55 ASN C O 1
ATOM 1448 N N . PRO C 1 56 ? -18.959 -29.100 20.707 1.00 68.03 56 PRO C N 1
ATOM 1449 C CA . PRO C 1 56 ? -17.961 -28.051 20.470 1.00 69.87 56 PRO C CA 1
ATOM 1450 C C . PRO C 1 56 ? -16.786 -28.579 19.651 1.00 72.42 56 PRO C C 1
ATOM 1451 O O . PRO C 1 56 ? -16.137 -27.834 18.908 1.00 73.78 56 PRO C O 1
ATOM 1455 N N . GLU C 1 57 ? -16.538 -29.879 19.778 1.00 74.57 57 GLU C N 1
ATOM 1456 C CA . GLU C 1 57 ? -15.439 -30.531 19.083 1.00 76.76 57 GLU C CA 1
ATOM 1457 C C . GLU C 1 57 ? -15.843 -31.346 17.863 1.00 77.35 57 GLU C C 1
ATOM 1458 O O . GLU C 1 57 ? -15.197 -32.337 17.522 1.00 77.98 57 GLU C O 1
ATOM 1464 N N . SER C 1 58 ? -16.913 -30.938 17.199 1.00 78.34 58 SER C N 1
ATOM 1465 C CA . SER C 1 58 ? -17.337 -31.656 16.010 1.00 79.37 58 SER C CA 1
ATOM 1466 C C . SER C 1 58 ? -17.101 -30.784 14.781 1.00 80.38 58 SER C C 1
ATOM 1467 O O . SER C 1 58 ? -17.208 -29.553 14.842 1.00 80.31 58 SER C O 1
ATOM 1470 N N . LYS C 1 59 ? -16.768 -31.443 13.670 1.00 81.40 59 LYS C N 1
ATOM 1471 C CA . LYS C 1 59 ? -16.445 -30.780 12.406 1.00 81.91 59 LYS C CA 1
ATOM 1472 C C . LYS C 1 59 ? -17.586 -29.964 11.826 1.00 81.58 59 LYS C C 1
ATOM 1473 O O . LYS C 1 59 ? -17.379 -28.826 11.377 1.00 80.73 59 LYS C O 1
ATOM 1479 N N . THR C 1 60 ? -18.791 -30.530 11.834 1.00 81.72 60 THR C N 1
ATOM 1480 C CA . THR C 1 60 ? -19.952 -29.798 11.312 1.00 82.48 60 THR C CA 1
ATOM 1481 C C . THR C 1 60 ? -20.077 -28.451 12.045 1.00 82.51 60 THR C C 1
ATOM 1482 O O . THR C 1 60 ? -20.808 -27.555 11.609 1.00 82.43 60 THR C O 1
ATOM 1486 N N . ILE C 1 61 ? -19.341 -28.327 13.153 1.00 82.67 61 ILE C N 1
ATOM 1487 C CA . ILE C 1 61 ? -19.348 -27.123 13.988 1.00 82.32 61 ILE C CA 1
ATOM 1488 C C . ILE C 1 61 ? -18.129 -26.247 13.743 1.00 82.22 61 ILE C C 1
ATOM 1489 O O . ILE C 1 61 ? -18.229 -25.018 13.591 1.00 82.35 61 ILE C O 1
ATOM 1494 N N . LYS C 1 62 ? -16.966 -26.888 13.728 1.00 81.90 62 LYS C N 1
ATOM 1495 C CA . LYS C 1 62 ? -15.720 -26.167 13.511 1.00 81.78 62 LYS C CA 1
ATOM 1496 C C . LYS C 1 62 ? -15.691 -25.488 12.147 1.00 81.70 62 LYS C C 1
ATOM 1497 O O . LYS C 1 62 ? -15.219 -24.358 12.030 1.00 81.09 62 LYS C O 1
ATOM 1503 N N . ASN C 1 63 ? -16.198 -26.173 11.119 1.00 82.04 63 ASN C N 1
ATOM 1504 C CA . ASN C 1 63 ? -16.243 -25.589 9.769 1.00 82.65 63 ASN C CA 1
ATOM 1505 C C . ASN C 1 63 ? -17.394 -24.592 9.770 1.00 82.08 63 ASN C C 1
ATOM 1506 O O . ASN C 1 63 ? -17.355 -23.578 9.058 1.00 81.19 63 ASN C O 1
ATOM 1511 N N . LEU C 1 64 ? -18.422 -24.891 10.567 1.00 81.74 64 LEU C N 1
ATOM 1512 C CA . LEU C 1 64 ? -19.571 -23.994 10.664 1.00 81.35 64 LEU C CA 1
ATOM 1513 C C . LEU C 1 64 ? -19.102 -22.757 11.404 1.00 80.13 64 LEU C C 1
ATOM 1514 O O . LEU C 1 64 ? -19.659 -21.669 11.228 1.00 79.85 64 LEU C O 1
ATOM 1519 N N . MET C 1 65 ? -18.064 -22.928 12.223 1.00 79.17 65 MET C N 1
ATOM 1520 C CA . MET C 1 65 ? -17.471 -21.797 12.951 1.00 78.32 65 MET C CA 1
ATOM 1521 C C . MET C 1 65 ? -16.811 -20.894 11.898 1.00 78.00 65 MET C C 1
ATOM 1522 O O . MET C 1 65 ? -15.596 -20.925 11.699 1.00 76.68 65 MET C O 1
ATOM 1527 N N . LYS C 1 66 ? -17.674 -20.123 11.228 1.00 78.12 66 LYS C N 1
ATOM 1528 C CA . LYS C 1 66 ? -17.369 -19.230 10.110 1.00 77.75 66 LYS C CA 1
ATOM 1529 C C . LYS C 1 66 ? -16.712 -17.907 10.437 1.00 77.71 66 LYS C C 1
ATOM 1530 O O . LYS C 1 66 ? -17.261 -17.104 11.205 1.00 77.53 66 LYS C O 1
ATOM 1536 N N . ALA C 1 67 ? -15.562 -17.685 9.788 1.00 77.95 67 ALA C N 1
ATOM 1537 C CA . ALA C 1 67 ? -14.716 -16.481 9.896 1.00 77.42 67 ALA C CA 1
ATOM 1538 C C . ALA C 1 67 ? -13.597 -16.636 8.845 1.00 76.81 67 ALA C C 1
ATOM 1539 O O . ALA C 1 67 ? -12.620 -17.362 9.080 1.00 76.06 67 ALA C O 1
ATOM 1541 N N . PHE C 1 68 ? -13.717 -15.951 7.706 1.00 76.21 68 PHE C N 1
ATOM 1542 C CA . PHE C 1 68 ? -12.720 -16.097 6.639 1.00 75.96 68 PHE C CA 1
ATOM 1543 C C . PHE C 1 68 ? -12.299 -14.744 6.014 1.00 75.46 68 PHE C C 1
ATOM 1544 O O . PHE C 1 68 ? -12.945 -13.712 6.352 1.00 75.08 68 PHE C O 1
ATOM 1553 N N . ALA D 1 4 ? 3.522 31.651 -7.868 1.00 88.10 4 ALA D N 1
ATOM 1554 C CA . ALA D 1 4 ? 2.274 32.495 -7.922 1.00 89.27 4 ALA D CA 1
ATOM 1555 C C . ALA D 1 4 ? 1.230 31.973 -6.927 1.00 89.02 4 ALA D C 1
ATOM 1556 O O . ALA D 1 4 ? 1.058 30.755 -6.790 1.00 89.68 4 ALA D O 1
ATOM 1558 N N . ARG D 1 5 ? 0.547 32.881 -6.224 1.00 88.49 5 ARG D N 1
ATOM 1559 C CA . ARG D 1 5 ? -0.484 32.472 -5.269 1.00 87.93 5 ARG D CA 1
ATOM 1560 C C . ARG D 1 5 ? -1.616 31.854 -6.093 1.00 88.16 5 ARG D C 1
ATOM 1561 O O . ARG D 1 5 ? -2.258 32.548 -6.899 1.00 88.47 5 ARG D O 1
ATOM 1563 N N . THR D 1 6 ? -1.843 30.552 -5.909 1.00 87.65 6 THR D N 1
ATOM 1564 C CA . THR D 1 6 ? -2.884 29.842 -6.657 1.00 86.94 6 THR D CA 1
ATOM 1565 C C . THR D 1 6 ? -3.806 28.995 -5.739 1.00 86.35 6 THR D C 1
ATOM 1566 O O . THR D 1 6 ? -3.437 28.677 -4.594 1.00 86.47 6 THR D O 1
ATOM 1570 N N . VAL D 1 7 ? -5.050 28.618 -6.247 1.00 84.51 7 VAL D N 1
ATOM 1571 C CA . VAL D 1 7 ? -6.025 27.830 -5.478 1.00 83.05 7 VAL D CA 1
ATOM 1572 C C . VAL D 1 7 ? -7.212 27.333 -6.308 1.00 82.32 7 VAL D C 1
ATOM 1573 O O . VAL D 1 7 ? -7.915 28.137 -6.953 1.00 82.96 7 VAL D O 1
ATOM 1577 N N . ARG D 1 8 ? -7.393 26.051 -6.263 1.00 79.94 8 ARG D N 1
ATOM 1578 C CA . ARG D 1 8 ? -8.499 25.423 -6.995 1.00 76.82 8 ARG D CA 1
ATOM 1579 C C . ARG D 1 8 ? -9.330 24.526 -6.053 1.00 73.60 8 ARG D C 1
ATOM 1580 O O . ARG D 1 8 ? -9.253 23.282 -6.100 1.00 73.72 8 ARG D O 1
ATOM 1588 N N . CYS D 1 9 ? -10.128 25.171 -5.205 1.00 68.46 9 CYS D N 1
ATOM 1589 C CA . CYS D 1 9 ? -10.975 24.467 -4.250 1.00 63.60 9 CYS D CA 1
ATOM 1590 C C . CYS D 1 9 ? -12.437 24.328 -4.701 1.00 60.22 9 CYS D C 1
ATOM 1591 O O . CYS D 1 9 ? -12.838 24.887 -5.722 1.00 59.81 9 CYS D O 1
ATOM 1594 N N . ASN D 1 10 ? -13.221 23.588 -3.919 1.00 55.91 10 ASN D N 1
ATOM 1595 C CA . ASN D 1 10 ? -14.636 23.341 -4.203 1.00 52.15 10 ASN D CA 1
ATOM 1596 C C . ASN D 1 10 ? -15.511 24.510 -3.764 1.00 49.80 10 ASN D C 1
ATOM 1597 O O . ASN D 1 10 ? -16.523 24.817 -4.385 1.00 47.47 10 ASN D O 1
ATOM 1602 N N . CYS D 1 11 ? -15.117 25.147 -2.672 1.00 48.23 11 CYS D N 1
ATOM 1603 C CA . CYS D 1 11 ? -15.874 26.251 -2.120 1.00 46.75 11 CYS D CA 1
ATOM 1604 C C . CYS D 1 11 ? -15.496 27.587 -2.697 1.00 46.85 11 CYS D C 1
ATOM 1605 O O . CYS D 1 11 ? -14.320 27.950 -2.733 1.00 48.36 11 CYS D O 1
ATOM 1608 N N . ILE D 1 12 ? -16.499 28.320 -3.155 1.00 46.18 12 ILE D N 1
ATOM 1609 C CA . ILE D 1 12 ? -16.274 29.653 -3.682 1.00 45.84 12 ILE D CA 1
ATOM 1610 C C . ILE D 1 12 ? -16.931 30.600 -2.694 1.00 44.52 12 ILE D C 1
ATOM 1611 O O . ILE D 1 12 ? -16.659 31.789 -2.673 1.00 43.82 12 ILE D O 1
ATOM 1616 N N . HIS D 1 13 ? -17.782 30.039 -1.849 1.00 45.02 13 HIS D N 1
ATOM 1617 C CA . HIS D 1 13 ? -18.502 30.809 -0.861 1.00 46.23 13 HIS D CA 1
ATOM 1618 C C . HIS D 1 13 ? -18.480 30.126 0.504 1.00 47.89 13 HIS D C 1
ATOM 1619 O O . HIS D 1 13 ? -18.724 28.926 0.609 1.00 47.98 13 HIS D O 1
ATOM 1626 N N . ILE D 1 14 ? -18.209 30.898 1.552 1.00 49.83 14 ILE D N 1
ATOM 1627 C CA . ILE D 1 14 ? -18.159 30.355 2.908 1.00 50.84 14 ILE D CA 1
ATOM 1628 C C . ILE D 1 14 ? -19.242 30.911 3.825 1.00 52.38 14 ILE D C 1
ATOM 1629 O O . ILE D 1 14 ? -19.235 32.089 4.184 1.00 50.95 14 ILE D O 1
ATOM 1634 N N . ASP D 1 15 ? -20.165 30.043 4.217 1.00 55.36 15 ASP D N 1
ATOM 1635 C CA . ASP D 1 15 ? -21.251 30.450 5.092 1.00 58.65 15 ASP D CA 1
ATOM 1636 C C . ASP D 1 15 ? -20.745 30.652 6.516 1.00 59.92 15 ASP D C 1
ATOM 1637 O O . ASP D 1 15 ? -19.756 30.051 6.934 1.00 59.76 15 ASP D O 1
ATOM 1642 N N . ASP D 1 16 ? -21.431 31.518 7.250 1.00 62.96 16 ASP D N 1
ATOM 1643 C CA . ASP D 1 16 ? -21.080 31.823 8.633 1.00 65.74 16 ASP D CA 1
ATOM 1644 C C . ASP D 1 16 ? -22.373 31.880 9.449 1.00 67.50 16 ASP D C 1
ATOM 1645 O O . ASP D 1 16 ? -22.370 31.618 10.660 1.00 67.76 16 ASP D O 1
ATOM 1650 N N . GLY D 1 17 ? -23.478 32.211 8.776 1.00 68.73 17 GLY D N 1
ATOM 1651 C CA . GLY D 1 17 ? -24.761 32.251 9.453 1.00 70.79 17 GLY D CA 1
ATOM 1652 C C . GLY D 1 17 ? -24.935 30.934 10.205 1.00 71.71 17 GLY D C 1
ATOM 1653 O O . GLY D 1 17 ? -25.138 29.889 9.577 1.00 71.26 17 GLY D O 1
ATOM 1654 N N . PRO D 1 18 ? -24.846 30.947 11.552 1.00 72.39 18 PRO D N 1
ATOM 1655 C CA . PRO D 1 18 ? -24.996 29.727 12.362 1.00 72.77 18 PRO D CA 1
ATOM 1656 C C . PRO D 1 18 ? -26.090 28.811 11.799 1.00 72.92 18 PRO D C 1
ATOM 1657 O O . PRO D 1 18 ? -27.097 29.292 11.275 1.00 72.89 18 PRO D O 1
ATOM 1661 N N . VAL D 1 19 ? -25.886 27.496 11.882 1.00 73.14 19 VAL D N 1
ATOM 1662 C CA . VAL D 1 19 ? -26.877 26.546 11.361 1.00 72.65 19 VAL D CA 1
ATOM 1663 C C . VAL D 1 19 ? -27.224 25.465 12.377 1.00 72.10 19 VAL D C 1
ATOM 1664 O O . VAL D 1 19 ? -26.350 24.967 13.085 1.00 71.69 19 VAL D O 1
ATOM 1668 N N . ARG D 1 20 ? -28.499 25.091 12.432 1.00 71.90 20 ARG D N 1
ATOM 1669 C CA . ARG D 1 20 ? -28.931 24.085 13.389 1.00 72.20 20 ARG D CA 1
ATOM 1670 C C . ARG D 1 20 ? -28.438 22.677 13.105 1.00 72.10 20 ARG D C 1
ATOM 1671 O O . ARG D 1 20 ? -28.488 22.173 11.978 1.00 71.68 20 ARG D O 1
ATOM 1679 N N . MET D 1 21 ? -27.953 22.060 14.171 1.00 71.99 21 MET D N 1
ATOM 1680 C CA . MET D 1 21 ? -27.444 20.708 14.160 1.00 71.31 21 MET D CA 1
ATOM 1681 C C . MET D 1 21 ? -28.395 19.820 13.373 1.00 70.01 21 MET D C 1
ATOM 1682 O O . MET D 1 21 ? -27.962 18.999 12.562 1.00 69.86 21 MET D O 1
ATOM 1687 N N . ARG D 1 22 ? -29.694 19.999 13.616 1.00 68.44 22 ARG D N 1
ATOM 1688 C CA . ARG D 1 22 ? -30.729 19.184 12.981 1.00 66.42 22 ARG D CA 1
ATOM 1689 C C . ARG D 1 22 ? -31.211 19.605 11.602 1.00 64.20 22 ARG D C 1
ATOM 1690 O O . ARG D 1 22 ? -32.099 18.973 11.027 1.00 63.82 22 ARG D O 1
ATOM 1698 N N . ALA D 1 23 ? -30.632 20.668 11.067 1.00 62.12 23 ALA D N 1
ATOM 1699 C CA . ALA D 1 23 ? -31.037 21.142 9.760 1.00 60.29 23 ALA D CA 1
ATOM 1700 C C . ALA D 1 23 ? -30.124 20.567 8.689 1.00 59.44 23 ALA D C 1
ATOM 1701 O O . ALA D 1 23 ? -30.403 20.699 7.493 1.00 59.66 23 ALA D O 1
ATOM 1703 N N . ILE D 1 24 ? -29.034 19.928 9.111 1.00 57.87 24 ILE D N 1
ATOM 1704 C CA . ILE D 1 24 ? -28.097 19.349 8.153 1.00 56.54 24 ILE D CA 1
ATOM 1705 C C . ILE D 1 24 ? -28.406 17.886 7.827 1.00 54.60 24 ILE D C 1
ATOM 1706 O O . ILE D 1 24 ? -28.694 17.086 8.712 1.00 52.85 24 ILE D O 1
ATOM 1711 N N . GLY D 1 25 ? -28.325 17.543 6.546 1.00 53.13 25 GLY D N 1
ATOM 1712 C CA . GLY D 1 25 ? -28.587 16.179 6.135 1.00 49.61 25 GLY D CA 1
ATOM 1713 C C . GLY D 1 25 ? -27.305 15.383 6.049 1.00 49.94 25 GLY D C 1
ATOM 1714 O O . GLY D 1 25 ? -27.258 14.225 6.473 1.00 48.68 25 GLY D O 1
ATOM 1715 N N . LYS D 1 26 ? -26.262 16.014 5.507 1.00 49.67 26 LYS D N 1
ATOM 1716 C CA . LYS D 1 26 ? -24.952 15.379 5.342 1.00 48.48 26 LYS D CA 1
ATOM 1717 C C . LYS D 1 26 ? -23.810 16.380 5.505 1.00 48.66 26 LYS D C 1
ATOM 1718 O O . LYS D 1 26 ? -23.994 17.587 5.351 1.00 48.21 26 LYS D O 1
ATOM 1724 N N . LEU D 1 27 ? -22.625 15.872 5.815 1.00 48.31 27 LEU D N 1
ATOM 1725 C CA . LEU D 1 27 ? -21.465 16.732 5.984 1.00 48.69 27 LEU D CA 1
ATOM 1726 C C . LEU D 1 27 ? -20.244 16.078 5.337 1.00 48.48 27 LEU D C 1
ATOM 1727 O O . LEU D 1 27 ? -20.000 14.891 5.506 1.00 46.66 27 LEU D O 1
ATOM 1732 N N . GLU D 1 28 ? -19.494 16.855 4.571 1.00 49.22 28 GLU D N 1
ATOM 1733 C CA . GLU D 1 28 ? -18.301 16.337 3.917 1.00 51.36 28 GLU D CA 1
ATOM 1734 C C . GLU D 1 28 ? -17.076 17.075 4.398 1.00 51.20 28 GLU D C 1
ATOM 1735 O O . GLU D 1 28 ? -17.088 18.297 4.528 1.00 51.25 28 GLU D O 1
ATOM 1741 N N . ILE D 1 29 ? -16.017 16.328 4.661 1.00 51.24 29 ILE D N 1
ATOM 1742 C CA . ILE D 1 29 ? -14.781 16.939 5.095 1.00 51.91 29 ILE D CA 1
ATOM 1743 C C . ILE D 1 29 ? -13.676 16.497 4.166 1.00 52.24 29 ILE D C 1
ATOM 1744 O O . ILE D 1 29 ? -13.224 15.358 4.215 1.00 50.26 29 ILE D O 1
ATOM 1749 N N . ILE D 1 30 ? -13.276 17.414 3.296 1.00 53.05 30 ILE D N 1
ATOM 1750 C CA . ILE D 1 30 ? -12.229 17.153 2.331 1.00 56.13 30 ILE D CA 1
ATOM 1751 C C . ILE D 1 30 ? -11.007 17.904 2.861 1.00 57.68 30 ILE D C 1
ATOM 1752 O O . ILE D 1 30 ? -10.944 19.131 2.818 1.00 59.21 30 ILE D O 1
ATOM 1757 N N . PRO D 1 31 ? -10.036 17.162 3.426 1.00 58.66 31 PRO D N 1
ATOM 1758 C CA . PRO D 1 31 ? -8.792 17.696 4.000 1.00 57.82 31 PRO D CA 1
ATOM 1759 C C . PRO D 1 31 ? -7.852 18.409 3.033 1.00 56.53 31 PRO D C 1
ATOM 1760 O O . PRO D 1 31 ? -7.836 18.136 1.825 1.00 55.72 31 PRO D O 1
ATOM 1764 N N . ALA D 1 32 ? -7.070 19.325 3.600 1.00 55.54 32 ALA D N 1
ATOM 1765 C CA . ALA D 1 32 ? -6.098 20.131 2.867 1.00 54.66 32 ALA D CA 1
ATOM 1766 C C . ALA D 1 32 ? -5.212 19.317 1.931 1.00 53.78 32 ALA D C 1
ATOM 1767 O O . ALA D 1 32 ? -4.760 18.225 2.269 1.00 53.41 32 ALA D O 1
ATOM 1769 N N . SER D 1 33 ? -4.974 19.846 0.745 1.00 53.25 33 SER D N 1
ATOM 1770 C CA . SER D 1 33 ? -4.127 19.155 -0.203 1.00 55.51 33 SER D CA 1
ATOM 1771 C C . SER D 1 33 ? -3.316 20.219 -0.917 1.00 57.19 33 SER D C 1
ATOM 1772 O O . SER D 1 33 ? -3.512 21.411 -0.687 1.00 58.30 33 SER D O 1
ATOM 1775 N N . LEU D 1 34 ? -2.401 19.804 -1.780 1.00 58.12 34 LEU D N 1
ATOM 1776 C CA . LEU D 1 34 ? -1.610 20.784 -2.484 1.00 59.42 34 LEU D CA 1
ATOM 1777 C C . LEU D 1 34 ? -2.556 21.620 -3.333 1.00 60.01 34 LEU D C 1
ATOM 1778 O O . LEU D 1 34 ? -2.412 22.840 -3.410 1.00 61.14 34 LEU D O 1
ATOM 1783 N N . SER D 1 35 ? -3.541 20.969 -3.947 1.00 60.21 35 SER D N 1
ATOM 1784 C CA . SER D 1 35 ? -4.497 21.679 -4.799 1.00 60.80 35 SER D CA 1
ATOM 1785 C C . SER D 1 35 ? -5.456 22.581 -3.997 1.00 60.64 35 SER D C 1
ATOM 1786 O O . SER D 1 35 ? -6.035 23.540 -4.534 1.00 61.97 35 SER D O 1
ATOM 1789 N N . CYS D 1 36 ? -5.634 22.275 -2.718 1.00 59.42 36 CYS D N 1
ATOM 1790 C CA . CYS D 1 36 ? -6.484 23.098 -1.872 1.00 58.59 36 CYS D CA 1
ATOM 1791 C C . CYS D 1 36 ? -5.943 22.962 -0.458 1.00 58.08 36 CYS D C 1
ATOM 1792 O O . CYS D 1 36 ? -6.435 22.160 0.338 1.00 58.12 36 CYS D O 1
ATOM 1795 N N . PRO D 1 37 ? -4.909 23.761 -0.134 1.00 57.81 37 PRO D N 1
ATOM 1796 C CA . PRO D 1 37 ? -4.197 23.822 1.153 1.00 57.74 37 PRO D CA 1
ATOM 1797 C C . PRO D 1 37 ? -5.085 24.089 2.349 1.00 57.59 37 PRO D C 1
ATOM 1798 O O . PRO D 1 37 ? -4.615 24.177 3.482 1.00 57.17 37 PRO D O 1
ATOM 1802 N N . ARG D 1 38 ? -6.377 24.215 2.086 1.00 57.88 38 ARG D N 1
ATOM 1803 C CA . ARG D 1 38 ? -7.338 24.479 3.137 1.00 57.86 38 ARG D CA 1
ATOM 1804 C C . ARG D 1 38 ? -8.320 23.336 3.254 1.00 56.62 38 ARG D C 1
ATOM 1805 O O . ARG D 1 38 ? -8.679 22.698 2.260 1.00 56.49 38 ARG D O 1
ATOM 1813 N N . VAL D 1 39 ? -8.723 23.065 4.489 1.00 55.20 39 VAL D N 1
ATOM 1814 C CA . VAL D 1 39 ? -9.684 22.020 4.768 1.00 53.33 39 VAL D CA 1
ATOM 1815 C C . VAL D 1 39 ? -11.009 22.596 4.289 1.00 51.56 39 VAL D C 1
ATOM 1816 O O . VAL D 1 39 ? -11.194 23.809 4.294 1.00 49.85 39 VAL D O 1
ATOM 1820 N N . GLU D 1 40 ? -11.912 21.726 3.850 1.00 50.69 40 GLU D N 1
ATOM 1821 C CA . GLU D 1 40 ? -13.223 22.149 3.387 1.00 48.65 40 GLU D CA 1
ATOM 1822 C C . GLU D 1 40 ? -14.310 21.260 3.992 1.00 47.14 40 GLU D C 1
ATOM 1823 O O . GLU D 1 40 ? -14.176 20.036 4.052 1.00 47.96 40 GLU D O 1
ATOM 1829 N N . ILE D 1 41 ? -15.376 21.896 4.454 1.00 45.46 41 ILE D N 1
ATOM 1830 C CA . ILE D 1 41 ? -16.508 21.195 5.045 1.00 43.50 41 ILE D CA 1
ATOM 1831 C C . ILE D 1 41 ? -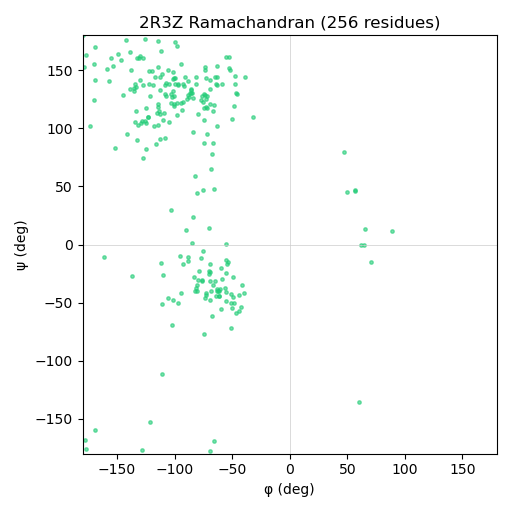17.781 21.615 4.316 1.00 42.64 41 ILE D C 1
ATOM 1832 O O . ILE D 1 41 ? -18.279 22.730 4.494 1.00 42.45 41 ILE D O 1
ATOM 1837 N N . ILE D 1 42 ? -18.296 20.716 3.488 1.00 39.98 42 ILE D N 1
ATOM 1838 C CA . ILE D 1 42 ? -19.494 20.996 2.728 1.00 38.72 42 ILE D CA 1
ATOM 1839 C C . ILE D 1 42 ? -20.665 20.294 3.387 1.00 38.81 42 ILE D C 1
ATOM 1840 O O . ILE D 1 42 ? -20.626 19.090 3.640 1.00 37.31 42 ILE D O 1
ATOM 1845 N N . ALA D 1 43 ? -21.717 21.056 3.667 1.00 37.50 43 ALA D N 1
ATOM 1846 C CA . ALA D 1 43 ? -22.929 20.501 4.258 1.00 38.45 43 ALA D CA 1
ATOM 1847 C C . ALA D 1 43 ? -24.066 20.454 3.243 1.00 40.40 43 ALA D C 1
ATOM 1848 O O . ALA D 1 43 ? -24.380 21.457 2.602 1.00 39.84 43 ALA D O 1
ATOM 1850 N N . THR D 1 44 ? -24.680 19.284 3.102 1.00 41.42 44 THR D N 1
ATOM 1851 C CA . THR D 1 44 ? -26.003 19.180 2.499 1.00 44.57 44 THR D CA 1
ATOM 1852 C C . THR D 1 44 ? -27.099 19.435 3.528 1.00 46.02 44 THR D C 1
ATOM 1853 O O . THR D 1 44 ? -27.485 18.534 4.274 1.00 46.76 44 THR D O 1
ATOM 1857 N N . MET D 1 45 ? -27.597 20.666 3.563 1.00 46.48 45 MET D N 1
ATOM 1858 C CA . MET D 1 45 ? -28.780 20.993 4.351 1.00 48.12 45 MET D CA 1
ATOM 1859 C C . MET D 1 45 ? -29.934 20.049 4.030 1.00 49.47 45 MET D C 1
ATOM 1860 O O . MET D 1 45 ? -30.040 19.540 2.914 1.00 48.32 45 MET D O 1
ATOM 1865 N N . LYS D 1 46 ? -30.795 19.819 5.016 1.00 51.54 46 LYS D N 1
ATOM 1866 C CA . LYS D 1 46 ? -31.964 18.961 4.830 1.00 53.36 46 LYS D CA 1
ATOM 1867 C C . LYS D 1 46 ? -32.935 19.686 3.901 1.00 54.35 46 LYS D C 1
ATOM 1868 O O . LYS D 1 46 ? -33.439 19.114 2.936 1.00 55.27 46 LYS D O 1
ATOM 1874 N N . LYS D 1 47 ? -33.170 20.960 4.201 1.00 54.79 47 LYS D N 1
ATOM 1875 C CA . LYS D 1 47 ? -34.076 21.795 3.425 1.00 55.38 47 LYS D CA 1
ATOM 1876 C C . LYS D 1 47 ? -33.542 22.022 2.006 1.00 56.15 47 LYS D C 1
ATOM 1877 O O . LYS D 1 47 ? -32.451 22.569 1.809 1.00 55.62 47 LYS D O 1
ATOM 1883 N N . ASN D 1 48 ? -34.318 21.593 1.018 1.00 56.27 48 ASN D N 1
ATOM 1884 C CA . ASN D 1 48 ? -33.918 21.755 -0.370 1.00 56.37 48 ASN D CA 1
ATOM 1885 C C . ASN D 1 48 ? -32.626 21.007 -0.704 1.00 56.08 48 ASN D C 1
ATOM 1886 O O . ASN D 1 48 ? -32.169 21.034 -1.855 1.00 55.53 48 ASN D O 1
ATOM 1891 N N . ASP D 1 49 ? -32.050 20.335 0.293 1.00 54.57 49 ASP D N 1
ATOM 1892 C CA . ASP D 1 49 ? -30.806 19.594 0.096 1.00 53.50 49 ASP D CA 1
ATOM 1893 C C . ASP D 1 49 ? -29.793 20.496 -0.595 1.00 51.84 49 ASP D C 1
ATOM 1894 O O . ASP D 1 49 ? -29.117 20.094 -1.552 1.00 50.97 49 ASP D O 1
ATOM 1899 N N . GLU D 1 50 ? -29.700 21.728 -0.109 1.00 49.42 50 GLU D N 1
ATOM 1900 C CA . GLU D 1 50 ? -28.762 22.663 -0.685 1.00 48.57 50 GLU D CA 1
ATOM 1901 C C . GLU D 1 50 ? -27.392 22.475 -0.040 1.00 47.59 50 GLU D C 1
ATOM 1902 O O . GLU D 1 50 ? -27.254 22.372 1.188 1.00 45.62 50 GLU D O 1
ATOM 1908 N N . GLN D 1 51 ? -26.376 22.424 -0.885 1.00 46.09 51 GLN D N 1
ATOM 1909 C CA . GLN D 1 51 ? -25.020 22.266 -0.413 1.00 45.51 51 GLN D CA 1
ATOM 1910 C C . GLN D 1 51 ? -24.411 23.618 -0.136 1.00 44.87 51 GLN D C 1
ATOM 1911 O O . GLN D 1 51 ? -24.649 24.568 -0.873 1.00 45.02 51 GLN D O 1
ATOM 1917 N N . ARG D 1 52 ? -23.642 23.706 0.940 1.00 44.35 52 ARG D N 1
ATOM 1918 C CA . ARG D 1 52 ? -22.939 24.932 1.260 1.00 44.11 52 ARG D CA 1
ATOM 1919 C C . ARG D 1 52 ? -21.730 24.622 2.107 1.00 44.32 52 ARG D C 1
ATOM 1920 O O . ARG D 1 52 ? -21.627 23.547 2.692 1.00 43.24 52 ARG D O 1
ATOM 1928 N N . CYS D 1 53 ? -20.797 25.565 2.123 1.00 45.82 53 CYS D N 1
ATOM 1929 C CA . CYS D 1 53 ? -19.555 25.436 2.871 1.00 46.06 53 CYS D CA 1
ATOM 1930 C C . CYS D 1 53 ? -19.631 26.181 4.176 1.00 47.72 53 CYS D C 1
ATOM 1931 O O . CYS D 1 53 ? -20.149 27.298 4.247 1.00 47.45 53 CYS D O 1
ATOM 1934 N N . LEU D 1 54 ? -19.110 25.548 5.215 1.00 50.86 54 LEU D N 1
ATOM 1935 C CA . LEU D 1 54 ? -19.100 26.148 6.537 1.00 52.83 54 LEU D CA 1
ATOM 1936 C C . LEU D 1 54 ? -17.647 26.390 6.906 1.00 54.91 54 LEU D C 1
ATOM 1937 O O . LEU D 1 54 ? -16.750 25.692 6.413 1.00 53.19 54 LEU D O 1
ATOM 1942 N N . ASN D 1 55 ? -17.410 27.382 7.760 1.00 58.82 55 ASN D N 1
ATOM 1943 C CA . ASN D 1 55 ? -16.046 27.695 8.159 1.00 62.58 55 ASN D CA 1
ATOM 1944 C C . ASN D 1 55 ?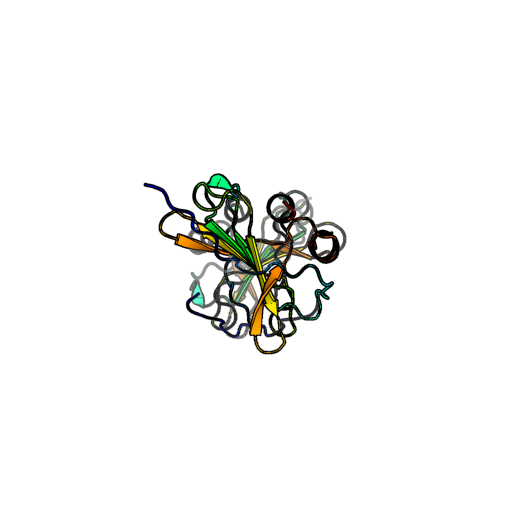 -15.478 26.646 9.109 1.00 63.84 55 ASN D C 1
ATOM 1945 O O . ASN D 1 55 ? -16.015 26.418 10.194 1.00 63.94 55 ASN D O 1
ATOM 1950 N N . PRO D 1 56 ? -14.394 25.970 8.696 1.00 65.07 56 PRO D N 1
ATOM 1951 C CA . PRO D 1 56 ? -13.808 24.957 9.579 1.00 67.00 56 PRO D CA 1
ATOM 1952 C C . PRO D 1 56 ? -13.489 25.610 10.925 1.00 68.98 56 PRO D C 1
ATOM 1953 O O . PRO D 1 56 ? -13.729 25.029 11.982 1.00 70.02 56 PRO D O 1
ATOM 1957 N N . GLU D 1 57 ? -12.979 26.839 10.856 1.00 70.65 57 GLU D N 1
ATOM 1958 C CA . GLU D 1 57 ? -12.579 27.621 12.026 1.00 72.72 57 GLU D CA 1
ATOM 1959 C C . GLU D 1 57 ? -13.715 28.122 12.931 1.00 73.35 57 GLU D C 1
ATOM 1960 O O . GLU D 1 57 ? -13.474 28.512 14.080 1.00 72.47 57 GLU D O 1
ATOM 1966 N N . SER D 1 58 ? -14.945 28.117 12.426 1.00 74.04 58 SER D N 1
ATOM 1967 C CA . SER D 1 58 ? -16.077 28.599 13.216 1.00 74.23 58 SER D CA 1
ATOM 1968 C C . SER D 1 58 ? -16.547 27.706 14.363 1.00 74.85 58 SER D C 1
ATOM 1969 O O . SER D 1 58 ? -16.535 26.477 14.264 1.00 74.73 58 SER D O 1
ATOM 1972 N N . LYS D 1 59 ? -16.956 28.358 15.453 1.00 75.82 59 LYS D N 1
ATOM 1973 C CA . LYS D 1 59 ? -17.459 27.692 16.659 1.00 76.22 59 LYS D CA 1
ATOM 1974 C C . LYS D 1 59 ? -18.762 26.921 16.373 1.00 76.07 59 LYS D C 1
ATOM 1975 O O . LYS D 1 59 ? -18.93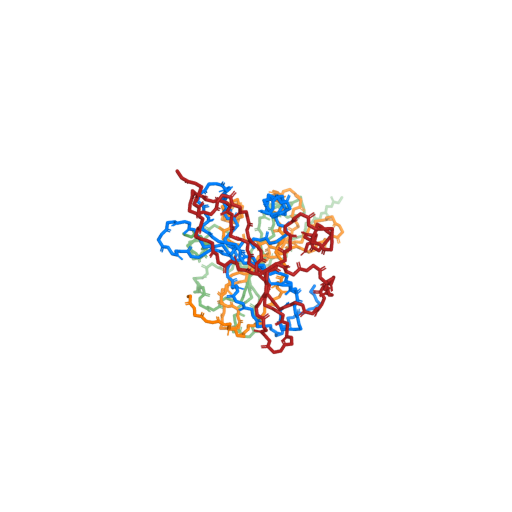2 25.779 16.823 1.00 75.35 59 LYS D O 1
ATOM 1981 N N . THR D 1 60 ? -19.684 27.539 15.635 1.00 75.79 60 THR D N 1
ATOM 1982 C CA . THR D 1 60 ? -20.930 26.856 15.301 1.00 76.67 60 THR D CA 1
ATOM 1983 C C . THR D 1 60 ? -20.528 25.543 14.637 1.00 77.04 60 THR D C 1
ATOM 1984 O O . THR D 1 60 ? -21.338 24.607 14.520 1.00 77.57 60 THR D O 1
ATOM 1988 N N . ILE D 1 61 ? -19.264 25.490 14.210 1.00 76.39 61 ILE D N 1
ATOM 1989 C CA . ILE D 1 61 ? -18.706 24.312 13.551 1.00 74.85 61 ILE D CA 1
ATOM 1990 C C . ILE D 1 61 ? -17.933 23.439 14.552 1.00 74.24 61 ILE D C 1
ATOM 1991 O O . ILE D 1 61 ? -18.153 22.230 14.635 1.00 73.35 61 ILE D O 1
ATOM 1996 N N . LYS D 1 62 ? -17.028 24.054 15.311 1.00 73.45 62 LYS D N 1
ATOM 1997 C CA . LYS D 1 62 ? -16.255 23.314 16.308 1.00 72.84 62 LYS D CA 1
ATOM 1998 C C . LYS D 1 62 ? -17.185 22.602 17.299 1.00 72.90 62 LYS D C 1
ATOM 1999 O O . LYS D 1 62 ? -16.918 21.481 17.743 1.00 71.94 62 LYS D O 1
ATOM 2005 N N . ASN D 1 63 ? -18.281 23.269 17.641 1.00 73.54 63 ASN D N 1
ATOM 2006 C CA . ASN D 1 63 ? -19.271 22.705 18.552 1.00 74.02 63 ASN D CA 1
ATOM 2007 C C . ASN D 1 63 ? -20.020 21.634 17.783 1.00 73.77 63 ASN D C 1
ATOM 2008 O O . ASN D 1 63 ? -20.231 20.519 18.270 1.00 73.40 63 ASN D O 1
ATOM 2013 N N . LEU D 1 64 ? -20.399 21.996 16.562 1.00 73.58 64 LEU D N 1
ATOM 2014 C CA . LEU D 1 64 ? -21.121 21.108 15.665 1.00 73.90 64 LEU D CA 1
ATOM 2015 C C . LEU D 1 64 ? -20.301 19.854 15.408 1.00 74.14 64 LEU D C 1
ATOM 2016 O O . LEU D 1 64 ? -20.860 18.787 15.165 1.00 74.19 64 LEU D O 1
ATOM 2021 N N . MET D 1 65 ? -18.980 19.988 15.463 1.00 75.00 65 MET D N 1
ATOM 2022 C CA . MET D 1 65 ? -18.084 18.902 15.083 1.00 76.38 65 MET D CA 1
ATOM 2023 C C . MET D 1 65 ? -18.036 17.824 16.160 1.00 76.92 65 MET D C 1
ATOM 2024 O O . MET D 1 65 ? -17.417 16.776 15.976 1.00 77.01 65 MET D O 1
ATOM 2029 N N . LYS D 1 66 ? -18.693 18.088 17.285 1.00 77.68 66 LYS D N 1
ATOM 2030 C CA . LYS D 1 66 ? -18.977 17.050 18.268 1.00 78.65 66 LYS D CA 1
ATOM 2031 C C . LYS D 1 66 ? -20.116 16.148 17.804 1.00 79.09 66 LYS D C 1
ATOM 2032 O O . LYS D 1 66 ? -21.041 15.859 18.563 1.00 79.58 66 LYS D O 1
ATOM 2038 N N . ALA D 1 67 ? -20.042 15.706 16.553 1.00 79.61 67 ALA D N 1
ATOM 2039 C CA . ALA D 1 67 ? -21.159 15.021 15.914 1.00 80.13 67 ALA D CA 1
ATOM 2040 C C . ALA D 1 67 ? -21.421 13.667 16.566 1.00 80.51 67 ALA D C 1
ATOM 2041 O O . ALA D 1 67 ? -21.882 12.732 15.912 1.00 81.28 67 ALA D O 1
#

Sequence (264 aa):
IPLARTVRCNCIHIDDGPVRMRAIGKLEIIPASLSCPRVEIIATMKKNDEQRCLNPESKTIKNLMKAFIPLARTVRCNCIHIDDGPVRMRAIGKLEIIPASLSCPRVEIIATMKKNDEQRCLNPESKTIKNLMKAARTVRCNCIHIDDGPVRMRAIGKLEIIPASLSCPRVEIIATMKKNDEQRCLNPESKTIKNLMKAFARTVRCNCIHIDDGPVRMRAIGKLEIIPASLSCPRVEIIATMKKNDEQRCLNPESKTIKNLMKA

Foldseek 3Di:
DVDDDQADDPDDDAPQDDDAPDFQPDWDWACADPRHRHIWIWTQGNPDSDIHIHDCVDPVNVVSVVVD/DDDDDQADDPDDDADDDDDAPVQFDDWDWADADPRRNDIWIWTQGPVVRDIGIHDCVDPVNVVRVVD/DDAADDPAPDADADADDLVFFPDWDWAQQDPRHNHIWIWTQGNPVRDIHTYDPPHPSVVVSVDDD/DDDADDPAPDEDAPQDDLVQFDDWDWDAADPRHNHIWIWTQGPVVRDIHTYDCPDPSNVVSVVD

GO terms:
  GO:0005576 extracellular region (C, IDA)
  GO:0009897 external side of plasma membrane (C, IDA)
  GO:0009617 response to bacterium (P, IEP)
  GO:0051607 defense response to virus (P, IDA)
  GO:0097398 cellular response to interleukin-17 (P, IDA)
  GO:0045662 negative regulation of myoblast differentiation (P, IMP)
  GO:1901740 negative regulation of myoblast fusion (P, IMP)